Protein AF-0000000080279399 (afdb_homodimer)

Organism: Amycolatopsis orientalis (NCBI:txid31958)

Solvent-accessible surface area (backbone atoms only — not comparable to full-atom values): 14140 Å² total; per-residue (Å²): 80,77,38,52,45,67,56,12,46,54,59,38,62,71,47,74,57,32,37,38,28,31,8,29,80,83,24,49,36,44,74,47,78,39,56,58,41,71,56,92,64,25,45,30,37,68,39,65,66,67,68,82,35,70,64,60,44,47,54,53,52,11,36,73,63,27,30,43,30,23,36,34,30,72,43,86,46,94,60,58,54,62,23,33,37,16,35,39,32,28,43,44,44,76,53,81,48,67,76,71,40,47,61,58,52,52,51,38,35,72,74,36,68,73,50,69,80,45,74,79,56,68,41,37,39,41,22,50,50,79,45,49,37,26,37,34,42,108,80,78,41,50,45,69,55,13,44,53,58,38,62,69,46,73,56,32,39,38,29,32,8,30,81,84,23,49,36,46,72,46,77,38,56,60,40,72,56,90,63,26,45,29,36,66,38,65,67,66,67,83,36,70,64,61,42,46,54,54,51,13,37,74,61,27,31,43,31,23,36,36,31,71,45,87,46,95,59,58,56,63,24,34,37,18,35,41,33,27,44,43,45,75,52,83,48,65,78,69,40,47,60,58,51,50,51,38,35,71,75,34,67,74,49,68,80,45,73,81,56,69,39,36,38,42,20,49,50,79,45,49,38,26,37,33,42,107

Nearest PDB structures (foldseek):
  5jv4-assembly2_E  TM=8.665E-01  e=8.282E-14  Mycolicibacterium smegmatis
  2fg9-assembly1_A  TM=7.506E-01  e=4.010E-08  Bacteroides thetaiotaomicron VPI-5482
  3tgv-assembly2_D  TM=7.476E-01  e=4.504E-08  Vibrio cholerae O395
  3gas-assembly1_B  TM=7.430E-01  e=1.348E-05  Helicobacter pylori NCTC 11639
  3swj-assembly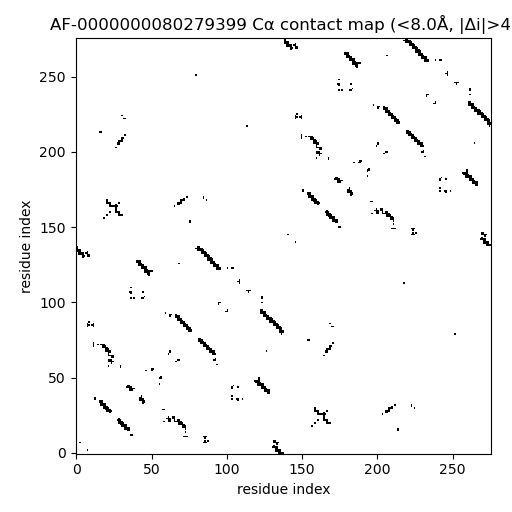1_A  TM=7.329E-01  e=1.605E-05  Campylobacter jejuni RM1221

Sequence (276 aa):
MRLSPEEARARFEGERIARLATAGADGVPHLVPVTFVVEGDSVAFAIDHKPKSTTALRRLKNIAENPVVSFLTDRYDEDWARLWWARADGVARVLTDPDEQALPVQLLREKYPQYEAQPPPHAVVSTLVHAWRGWRASMRLSPEEARARFEGERIARLATAGADGVPHLVPVTFVVEGDSVAFAIDHKPKSTTALRRLKNIAENPVVSFLTDRYDEDWARLWWARADGVARVLTDPDEQALPVQLLREKYPQYEAQPPPHAVVSTLVHAWRGWRAS

Structure (mmCIF, N/CA/C/O backbone):
data_AF-0000000080279399-model_v1
#
loop_
_entity.id
_entity.type
_entity.pdbx_description
1 polymer 'PPOX class F420-dependent oxidoreductase'
#
loop_
_atom_site.group_PDB
_atom_site.id
_atom_site.type_symbol
_atom_site.label_atom_id
_atom_site.label_alt_id
_atom_site.label_comp_id
_atom_site.label_asym_id
_atom_site.label_entity_id
_atom_site.label_seq_id
_atom_site.pdbx_PDB_ins_code
_atom_site.Cartn_x
_atom_site.Cartn_y
_atom_site.Cartn_z
_atom_site.occupancy
_atom_site.B_iso_or_equiv
_atom_site.auth_seq_id
_atom_site.auth_comp_id
_atom_site.auth_asym_id
_atom_site.auth_atom_id
_atom_site.pdbx_PDB_model_num
ATOM 1 N N . MET A 1 1 ? -17.281 9.008 1.629 1 89.56 1 MET A N 1
ATOM 2 C CA . MET A 1 1 ? -18.375 8.078 1.913 1 89.56 1 MET A CA 1
ATOM 3 C C . MET A 1 1 ? -17.875 6.641 1.926 1 89.56 1 MET A C 1
ATOM 5 O O . MET A 1 1 ? -17.094 6.242 1.062 1 89.56 1 MET A O 1
ATOM 9 N N . ARG A 1 2 ? -18.453 5.902 2.824 1 93 2 ARG A N 1
ATOM 10 C CA . ARG A 1 2 ? -18.078 4.492 2.922 1 93 2 ARG A CA 1
ATOM 11 C C . ARG A 1 2 ? -18.734 3.674 1.815 1 93 2 ARG A C 1
ATOM 13 O O . ARG A 1 2 ? -19.922 3.848 1.527 1 93 2 ARG A O 1
ATOM 20 N N . LEU A 1 3 ? -17.922 2.873 1.235 1 96.31 3 LEU A N 1
ATOM 21 C CA . LEU A 1 3 ? -18.453 1.933 0.25 1 96.31 3 LEU A CA 1
ATOM 22 C C . LEU A 1 3 ? -18.969 0.671 0.928 1 96.31 3 LEU A C 1
ATOM 24 O O . LEU A 1 3 ? -18.422 0.236 1.945 1 96.31 3 LEU A O 1
ATOM 28 N N . SER A 1 4 ? -20.047 0.132 0.32 1 97.69 4 SER A N 1
ATOM 29 C CA . SER A 1 4 ? -20.422 -1.205 0.769 1 97.69 4 SER A CA 1
ATOM 30 C C . SER A 1 4 ? -19.312 -2.217 0.462 1 97.69 4 SER A C 1
ATOM 32 O O . SER A 1 4 ? -18.484 -1.989 -0.418 1 97.69 4 SER A O 1
ATOM 34 N N . PRO A 1 5 ? -19.328 -3.342 1.2 1 97.81 5 PRO A N 1
ATOM 35 C CA . PRO A 1 5 ? -18.344 -4.383 0.891 1 97.81 5 PRO A CA 1
ATOM 36 C C . PRO A 1 5 ? -18.391 -4.836 -0.566 1 97.81 5 PRO A C 1
ATOM 38 O O . PRO A 1 5 ? -17.359 -5.078 -1.184 1 97.81 5 PRO A O 1
ATOM 41 N N . GLU A 1 6 ? -19.594 -4.883 -1.097 1 97.94 6 GLU A N 1
ATOM 42 C CA . GLU A 1 6 ? -19.766 -5.309 -2.482 1 97.94 6 GLU A CA 1
ATOM 43 C C . GLU A 1 6 ? -19.188 -4.281 -3.449 1 97.94 6 GLU A C 1
ATOM 45 O O . GLU A 1 6 ? -18.531 -4.648 -4.434 1 97.94 6 GLU A O 1
ATOM 50 N N . GLU A 1 7 ? -19.422 -3.055 -3.195 1 98.31 7 GLU A N 1
ATOM 51 C CA . GLU A 1 7 ? -18.875 -1.99 -4.035 1 98.31 7 GLU A CA 1
ATOM 52 C C . GLU A 1 7 ? -17.359 -1.935 -3.949 1 98.31 7 GLU A C 1
ATOM 54 O O . GLU A 1 7 ? -16.672 -1.752 -4.961 1 98.31 7 GLU A O 1
ATOM 59 N N . ALA A 1 8 ? -16.828 -2.072 -2.713 1 98.44 8 ALA A N 1
ATOM 60 C CA . ALA A 1 8 ? -15.375 -2.08 -2.512 1 98.44 8 ALA A CA 1
ATOM 61 C C . ALA A 1 8 ? -14.727 -3.219 -3.287 1 98.44 8 ALA A C 1
ATOM 63 O O . ALA A 1 8 ? -13.727 -3.012 -3.986 1 98.44 8 ALA A O 1
ATOM 64 N N . ARG A 1 9 ? -15.328 -4.375 -3.191 1 98.62 9 ARG A N 1
ATOM 65 C CA . ARG A 1 9 ? -14.812 -5.543 -3.898 1 98.62 9 ARG A CA 1
ATOM 66 C C . ARG A 1 9 ? -14.812 -5.316 -5.406 1 98.62 9 ARG A C 1
ATOM 68 O O . ARG A 1 9 ? -13.844 -5.648 -6.094 1 98.62 9 ARG A O 1
ATOM 75 N N . ALA A 1 10 ? -15.922 -4.77 -5.91 1 98.5 10 ALA A N 1
ATOM 76 C CA . ALA A 1 10 ? -16.047 -4.543 -7.348 1 98.5 10 ALA A CA 1
ATOM 77 C C . ALA A 1 10 ? -14.992 -3.559 -7.84 1 98.5 10 ALA A C 1
ATOM 79 O O . ALA A 1 10 ? -14.352 -3.785 -8.875 1 98.5 10 ALA A O 1
ATOM 80 N N . ARG A 1 11 ? -14.766 -2.473 -7.121 1 98.5 11 ARG A N 1
ATOM 81 C CA . ARG A 1 11 ? -13.75 -1.492 -7.488 1 98.5 11 ARG A CA 1
ATOM 82 C C . ARG A 1 11 ? -12.352 -2.096 -7.402 1 98.5 11 ARG A C 1
ATOM 84 O O . ARG A 1 11 ? -11.523 -1.884 -8.289 1 98.5 11 ARG A O 1
ATOM 91 N N . PHE A 1 12 ? -12.164 -2.855 -6.355 1 98.88 12 PHE A N 1
ATOM 92 C CA . PHE A 1 12 ? -10.891 -3.533 -6.156 1 98.88 12 PHE A CA 1
ATOM 93 C C . PHE A 1 12 ? -10.578 -4.453 -7.328 1 98.88 12 PHE A C 1
ATOM 95 O O . PHE A 1 12 ? -9.5 -4.359 -7.93 1 98.88 12 PHE A O 1
ATOM 102 N N . GLU A 1 13 ? -11.5 -5.277 -7.668 1 98.69 13 GLU A N 1
ATOM 103 C CA . GLU A 1 13 ? -11.328 -6.297 -8.695 1 98.69 13 GLU A CA 1
ATOM 104 C C . GLU A 1 13 ? -11.031 -5.672 -10.055 1 98.69 13 GLU A C 1
ATOM 106 O O . GLU A 1 13 ? -10.32 -6.254 -10.875 1 98.69 13 GLU A O 1
ATOM 111 N N . GLY A 1 14 ? -11.5 -4.5 -10.242 1 98.44 14 GLY A N 1
ATOM 112 C CA . GLY A 1 14 ? -11.359 -3.842 -11.531 1 98.44 14 GLY A CA 1
ATOM 113 C C . GLY A 1 14 ? -9.969 -3.275 -11.766 1 98.44 14 GLY A C 1
ATOM 114 O O . GLY A 1 14 ? -9.625 -2.902 -12.891 1 98.44 14 GLY A O 1
ATOM 115 N N . GLU A 1 15 ? -9.148 -3.223 -10.781 1 98.75 15 GLU A N 1
ATOM 116 C CA . GLU A 1 15 ? -7.828 -2.611 -10.883 1 98.75 15 GLU A CA 1
ATOM 117 C C . GLU A 1 15 ? -6.793 -3.619 -11.367 1 98.75 15 GLU A C 1
ATOM 119 O O . GLU A 1 15 ? -6.965 -4.828 -11.195 1 98.75 15 GLU A O 1
ATOM 124 N N . ARG A 1 16 ? -5.707 -3.111 -11.977 1 98.69 16 ARG A N 1
ATOM 125 C CA . ARG A 1 16 ? -4.648 -3.953 -12.531 1 98.69 16 ARG A CA 1
ATOM 126 C C . ARG A 1 16 ? -3.611 -4.289 -11.469 1 98.69 16 ARG A C 1
ATOM 128 O O . ARG A 1 16 ? -2.949 -5.328 -11.539 1 98.69 16 ARG A O 1
ATOM 135 N N . ILE A 1 17 ? -3.439 -3.359 -10.492 1 98.75 17 ILE A N 1
ATOM 136 C CA . ILE A 1 17 ? -2.377 -3.48 -9.5 1 98.75 17 ILE A CA 1
ATOM 137 C C . ILE A 1 17 ? -2.947 -3.236 -8.102 1 98.75 17 ILE A C 1
ATOM 139 O O . ILE A 1 17 ? -3.867 -2.434 -7.934 1 98.75 17 ILE A O 1
ATOM 143 N N . ALA A 1 18 ? -2.535 -3.963 -7.129 1 98.94 18 ALA A N 1
ATOM 144 C CA . ALA A 1 18 ? -2.805 -3.736 -5.711 1 98.94 18 ALA A CA 1
ATOM 145 C C . ALA A 1 18 ? -1.505 -3.6 -4.922 1 98.94 18 ALA A C 1
ATOM 147 O O . ALA A 1 18 ? -0.449 -4.055 -5.367 1 98.94 18 ALA A O 1
ATOM 148 N N . ARG A 1 19 ? -1.522 -2.928 -3.826 1 98.88 19 ARG A N 1
ATOM 149 C CA . ARG A 1 19 ? -0.409 -2.91 -2.883 1 98.88 19 ARG A CA 1
ATOM 150 C C . ARG A 1 19 ? -0.664 -3.863 -1.719 1 98.88 19 ARG A C 1
ATOM 152 O O . ARG A 1 19 ? -1.723 -3.812 -1.089 1 98.88 19 ARG A O 1
ATOM 159 N N . LEU A 1 20 ? 0.245 -4.73 -1.498 1 98.81 20 LEU A N 1
ATOM 160 C CA . LEU A 1 20 ? 0.177 -5.758 -0.465 1 98.81 20 LEU A CA 1
ATOM 161 C C . LEU A 1 20 ? 1.012 -5.363 0.749 1 98.81 20 LEU A C 1
ATOM 163 O O . LEU A 1 20 ? 2.193 -5.035 0.615 1 98.81 20 LEU A O 1
ATOM 167 N N . ALA A 1 21 ? 0.405 -5.359 1.855 1 98.81 21 ALA A N 1
ATOM 168 C CA . ALA A 1 21 ? 1.115 -5.215 3.123 1 98.81 21 ALA A CA 1
ATOM 169 C C . ALA A 1 21 ? 1.174 -6.539 3.877 1 98.81 21 ALA A C 1
ATOM 171 O O . ALA A 1 21 ? 0.145 -7.18 4.098 1 98.81 21 ALA A O 1
ATOM 172 N N . THR A 1 22 ? 2.322 -6.969 4.211 1 98.38 22 THR A N 1
ATOM 173 C CA .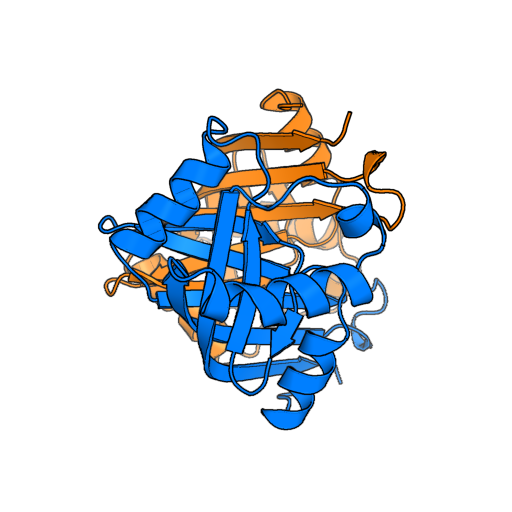 THR A 1 22 ? 2.59 -8.055 5.141 1 98.38 22 THR A CA 1
ATOM 174 C C . THR A 1 22 ? 3.365 -7.555 6.355 1 98.38 22 THR A C 1
ATOM 176 O O . THR A 1 22 ? 3.867 -6.426 6.355 1 98.38 22 THR A O 1
ATOM 179 N N . ALA A 1 23 ? 3.371 -8.281 7.41 1 97.88 23 ALA A N 1
ATOM 180 C CA . ALA A 1 23 ? 4.223 -8.016 8.57 1 97.88 23 ALA A CA 1
ATOM 181 C C . ALA A 1 23 ? 4.82 -9.305 9.117 1 97.88 23 ALA A C 1
ATOM 183 O O . ALA A 1 23 ? 4.141 -10.328 9.188 1 97.88 23 ALA A O 1
ATOM 184 N N . GLY A 1 24 ? 6.082 -9.234 9.445 1 95.12 24 GLY A N 1
ATOM 185 C CA . GLY A 1 24 ? 6.699 -10.391 10.07 1 95.12 24 GLY A CA 1
ATOM 186 C C . GLY A 1 24 ? 6.281 -10.578 11.523 1 95.12 24 GLY A C 1
ATOM 187 O O . GLY A 1 24 ? 5.41 -9.859 12.016 1 95.12 24 GLY A O 1
ATOM 188 N N . ALA A 1 25 ? 6.918 -11.547 12.125 1 94 25 ALA A N 1
ATOM 189 C CA . ALA A 1 25 ? 6.668 -11.789 13.547 1 94 25 ALA A CA 1
ATOM 190 C C . ALA A 1 25 ? 7.062 -10.586 14.391 1 94 25 ALA A C 1
ATOM 192 O O . ALA A 1 25 ? 6.523 -10.375 15.477 1 94 25 ALA A O 1
ATOM 193 N N . ASP A 1 26 ? 7.914 -9.758 13.859 1 94.44 26 ASP A N 1
ATOM 194 C CA . ASP A 1 26 ? 8.398 -8.57 14.555 1 94.44 26 ASP A CA 1
ATOM 195 C C . ASP A 1 26 ? 7.441 -7.395 14.375 1 94.44 26 ASP A C 1
ATOM 197 O O . ASP A 1 26 ? 7.656 -6.316 14.93 1 94.44 26 ASP A O 1
ATOM 201 N N . GLY A 1 27 ? 6.402 -7.594 13.594 1 96 27 GLY A N 1
ATOM 202 C CA . GLY A 1 27 ? 5.402 -6.559 13.375 1 96 27 GLY A CA 1
ATOM 203 C C . GLY A 1 27 ? 5.84 -5.504 12.375 1 96 27 GLY A C 1
ATOM 204 O O . GLY A 1 27 ? 5.176 -4.477 12.219 1 96 27 GLY A O 1
ATOM 205 N N . VAL A 1 28 ? 6.984 -5.699 11.703 1 97 28 VAL A N 1
ATOM 206 C CA . VAL A 1 28 ? 7.504 -4.715 10.758 1 97 28 VAL A CA 1
ATOM 207 C C . VAL A 1 28 ? 6.754 -4.828 9.438 1 97 28 VAL A C 1
ATOM 209 O O . VAL A 1 28 ? 6.824 -5.859 8.758 1 97 28 VAL A O 1
ATOM 212 N N . PRO A 1 29 ? 6.059 -3.787 9.039 1 98.06 29 PRO A N 1
ATOM 213 C CA . PRO A 1 29 ? 5.316 -3.83 7.777 1 98.06 29 PRO A CA 1
ATOM 214 C C . PRO A 1 29 ? 6.23 -3.852 6.555 1 98.06 29 PRO A C 1
ATOM 216 O O . PRO A 1 29 ? 7.316 -3.27 6.582 1 98.06 29 PRO A O 1
ATOM 219 N N . HIS A 1 30 ? 5.832 -4.527 5.57 1 97.81 30 HIS A N 1
ATOM 220 C CA . HIS A 1 30 ? 6.488 -4.598 4.273 1 97.81 30 HIS A CA 1
ATOM 221 C C . HIS A 1 30 ? 5.488 -4.414 3.137 1 97.81 30 HIS A C 1
ATOM 223 O O . HIS A 1 30 ? 4.449 -5.074 3.105 1 97.81 30 HIS A O 1
ATOM 229 N N . LEU A 1 31 ? 5.793 -3.504 2.184 1 98.38 31 LEU A N 1
ATOM 230 C CA . LEU A 1 31 ? 4.879 -3.168 1.099 1 98.38 31 LEU A CA 1
ATOM 231 C C . LEU A 1 31 ? 5.48 -3.541 -0.253 1 98.38 31 LEU A C 1
ATOM 233 O O . LEU A 1 31 ? 6.664 -3.305 -0.497 1 98.38 31 LEU A O 1
ATOM 237 N N . VAL A 1 32 ? 4.66 -4.098 -1.066 1 97.5 32 VAL A N 1
ATOM 238 C CA . VAL A 1 32 ? 5.031 -4.348 -2.455 1 97.5 32 VAL A CA 1
ATOM 239 C C . VAL A 1 32 ? 3.801 -4.223 -3.35 1 97.5 32 VAL A C 1
ATOM 241 O O . VAL A 1 32 ? 2.693 -4.582 -2.943 1 97.5 32 VAL A O 1
ATOM 244 N N . PRO A 1 33 ? 3.938 -3.686 -4.508 1 98.19 33 PRO A N 1
ATOM 245 C CA . PRO A 1 33 ? 2.84 -3.818 -5.469 1 98.19 33 PRO A CA 1
ATOM 246 C C . PRO A 1 33 ? 2.771 -5.207 -6.098 1 98.19 33 PRO A C 1
ATOM 248 O O . PRO A 1 33 ? 3.807 -5.84 -6.324 1 98.19 33 PRO A O 1
ATOM 251 N N . VAL A 1 34 ? 1.54 -5.672 -6.395 1 97.75 34 VAL A N 1
ATOM 252 C CA . VAL A 1 34 ? 1.381 -6.98 -7.02 1 97.75 34 VAL A CA 1
ATOM 253 C C . VAL A 1 34 ? 0.283 -6.918 -8.078 1 97.75 34 VAL A C 1
ATOM 255 O O . VAL A 1 34 ? -0.723 -6.227 -7.898 1 97.75 34 VAL A O 1
ATOM 258 N N . THR A 1 35 ? 0.518 -7.609 -9.195 1 98 35 THR A N 1
ATOM 259 C CA . THR A 1 35 ? -0.627 -8.023 -10 1 98 35 THR A CA 1
ATOM 260 C C . THR A 1 35 ? -1.437 -9.094 -9.273 1 98 35 THR A C 1
ATOM 262 O O . THR A 1 35 ? -0.91 -9.805 -8.414 1 98 35 THR A O 1
ATOM 265 N N . PHE A 1 36 ? -2.729 -9.172 -9.594 1 98.75 36 PHE A N 1
ATOM 266 C CA . PHE A 1 36 ? -3.58 -10.039 -8.797 1 98.75 36 PHE A CA 1
ATOM 267 C C . PHE A 1 36 ? -4.82 -10.453 -9.578 1 98.75 36 PHE A C 1
ATOM 269 O O . PHE A 1 36 ? -5.121 -9.875 -10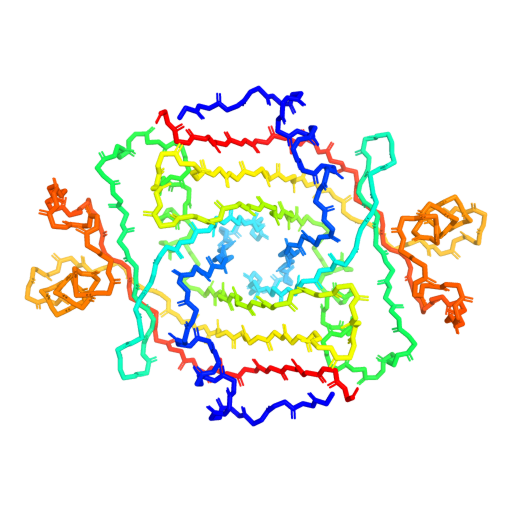.633 1 98.75 36 PHE A O 1
ATOM 276 N N . VAL A 1 37 ? -5.477 -11.43 -9.055 1 98.81 37 VAL A N 1
ATOM 277 C CA . VAL A 1 37 ? -6.82 -11.789 -9.5 1 98.81 37 VAL A CA 1
ATOM 278 C C . VAL A 1 37 ? -7.711 -12.055 -8.289 1 98.81 37 VAL A C 1
ATOM 280 O O . VAL A 1 37 ? -7.219 -12.445 -7.223 1 98.81 37 VAL A O 1
ATOM 283 N N . VAL A 1 38 ? -8.969 -11.742 -8.422 1 98.69 38 VAL A N 1
ATOM 284 C CA . VAL A 1 38 ? -9.969 -12.133 -7.434 1 98.69 38 VAL A CA 1
ATOM 285 C C . VAL A 1 38 ? -10.656 -13.422 -7.875 1 98.69 38 VAL A C 1
ATOM 287 O O . VAL A 1 38 ? -11.148 -13.516 -9 1 98.69 38 VAL A O 1
ATOM 290 N N . GLU A 1 39 ? -10.57 -14.406 -7.035 1 96.19 39 GLU A N 1
ATOM 291 C CA . GLU A 1 39 ? -11.18 -15.711 -7.242 1 96.19 39 GLU A CA 1
ATOM 292 C C . GLU A 1 39 ? -12.141 -16.047 -6.109 1 96.19 39 GLU A C 1
ATOM 294 O O . GLU A 1 39 ? -11.727 -16.531 -5.051 1 96.19 39 GLU A O 1
ATOM 299 N N . GLY A 1 40 ? -13.516 -15.883 -6.379 1 94.38 40 GLY A N 1
ATOM 300 C CA . GLY A 1 40 ? -14.438 -16.047 -5.27 1 94.38 40 GLY A CA 1
ATOM 301 C C . GLY A 1 40 ? -14.172 -15.102 -4.117 1 94.38 40 GLY A C 1
ATOM 302 O O . GLY A 1 40 ? -14.172 -13.883 -4.301 1 94.38 40 GLY A O 1
ATOM 303 N N . ASP A 1 41 ? -13.828 -15.641 -2.979 1 95.94 41 ASP A N 1
ATOM 304 C CA . ASP A 1 41 ? -13.578 -14.82 -1.795 1 95.94 41 ASP A CA 1
ATOM 305 C C . ASP A 1 41 ? -12.086 -14.641 -1.554 1 95.94 41 ASP A C 1
ATOM 307 O O . ASP A 1 41 ? -11.672 -14.266 -0.455 1 95.94 41 ASP A O 1
ATOM 311 N N . SER A 1 42 ? -11.32 -14.914 -2.607 1 98.62 42 SER A N 1
ATOM 312 C CA . SER A 1 42 ? -9.875 -14.867 -2.422 1 98.62 42 SER A CA 1
ATOM 313 C C . SER A 1 42 ? -9.219 -13.883 -3.389 1 98.62 42 SER A C 1
ATOM 315 O O . SER A 1 42 ? -9.773 -13.594 -4.449 1 98.62 42 SER A O 1
ATOM 317 N N . VAL A 1 43 ? -8.156 -13.367 -2.99 1 98.94 43 VAL A N 1
ATOM 318 C CA . VAL A 1 43 ? -7.238 -12.617 -3.844 1 98.94 43 VAL A CA 1
ATOM 319 C C . VAL A 1 43 ? -5.949 -13.406 -4.039 1 98.94 43 VAL A C 1
ATOM 321 O O . VAL A 1 43 ? -5.324 -13.844 -3.064 1 98.94 43 VAL A O 1
ATOM 324 N N . ALA A 1 44 ? -5.527 -13.641 -5.281 1 98.75 44 ALA A N 1
ATOM 325 C CA . ALA A 1 44 ? -4.32 -14.422 -5.555 1 98.75 44 ALA A CA 1
ATOM 326 C C . ALA A 1 44 ? -3.318 -13.609 -6.367 1 98.75 44 ALA A C 1
ATOM 328 O O . ALA A 1 44 ? -3.707 -12.758 -7.176 1 98.75 44 ALA A O 1
ATOM 329 N N . PHE A 1 45 ? -2.104 -13.836 -6.141 1 97.94 45 PHE A N 1
ATOM 330 C CA . PHE A 1 45 ? -1.016 -13.273 -6.934 1 97.94 45 PHE A CA 1
ATOM 331 C C . PHE A 1 45 ? 0.112 -14.281 -7.098 1 97.94 45 PHE A C 1
ATOM 333 O O . PHE A 1 45 ? 0.172 -15.281 -6.371 1 97.94 45 PHE A O 1
ATOM 340 N N . ALA A 1 46 ? 0.967 -14.039 -8.07 1 95.12 46 ALA A N 1
ATOM 341 C CA . ALA A 1 46 ? 2.119 -14.898 -8.344 1 95.12 46 ALA A CA 1
ATOM 342 C C . ALA A 1 46 ? 3.426 -14.164 -8.047 1 95.12 46 ALA A C 1
ATOM 344 O O . ALA A 1 46 ? 3.486 -12.938 -8.109 1 95.12 46 ALA A O 1
ATOM 345 N N . ILE A 1 47 ? 4.348 -14.914 -7.598 1 91.12 47 ILE A N 1
ATOM 346 C CA . ILE A 1 47 ? 5.703 -14.406 -7.406 1 91.12 47 ILE A CA 1
ATOM 347 C C . ILE A 1 47 ? 6.621 -14.969 -8.484 1 91.12 47 ILE A C 1
ATOM 349 O O . ILE A 1 47 ? 6.738 -16.188 -8.641 1 91.12 47 ILE A O 1
ATOM 353 N N . ASP A 1 48 ? 6.945 -14.086 -9.305 1 79.12 48 ASP A N 1
ATOM 354 C CA . ASP A 1 48 ? 7.754 -14.492 -10.445 1 79.12 48 ASP A CA 1
ATOM 355 C C . ASP A 1 48 ? 9.172 -14.875 -10.016 1 79.12 48 ASP A C 1
ATOM 357 O O . ASP A 1 48 ? 9.547 -14.664 -8.859 1 79.12 48 ASP A O 1
ATOM 361 N N . HIS A 1 49 ? 9.992 -15.586 -10.938 1 61.78 49 HIS A N 1
ATOM 362 C CA . HIS A 1 49 ? 11.117 -16.5 -10.961 1 61.78 49 HIS A CA 1
ATOM 363 C C . HIS A 1 49 ? 12.328 -15.922 -10.242 1 61.78 49 HIS A C 1
ATOM 365 O O . HIS A 1 49 ? 13.32 -16.609 -10.016 1 61.78 49 HIS A O 1
ATO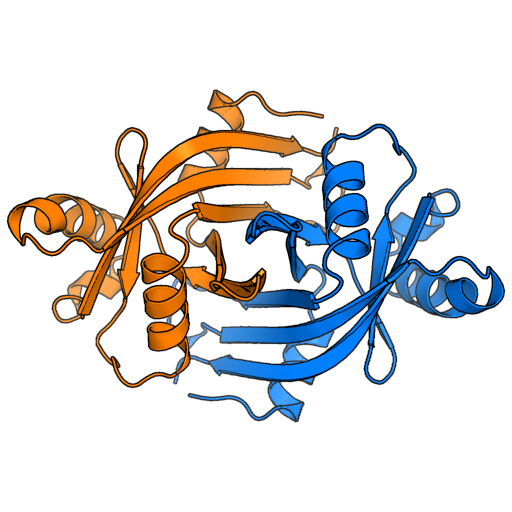M 371 N N . LYS A 1 50 ? 12.578 -14.492 -10.164 1 55.59 50 LYS A N 1
ATOM 372 C CA . LYS A 1 50 ? 13.93 -14.422 -9.609 1 55.59 50 LYS A CA 1
ATOM 373 C C . LYS A 1 50 ? 13.906 -14.516 -8.086 1 55.59 50 LYS A C 1
ATOM 375 O O . LYS A 1 50 ? 13.742 -13.5 -7.398 1 55.59 50 LYS A O 1
ATOM 380 N N . PRO A 1 51 ? 13.695 -15.898 -7.566 1 53.47 51 PRO A N 1
ATOM 381 C CA . PRO A 1 51 ? 13.547 -16.25 -6.152 1 53.47 51 PRO A CA 1
ATOM 382 C C . PRO A 1 51 ? 14.5 -15.461 -5.25 1 53.47 51 PRO A C 1
ATOM 384 O O . PRO A 1 51 ? 14.289 -15.391 -4.039 1 53.47 51 PRO A O 1
ATOM 387 N N . LYS A 1 52 ? 15.602 -15.094 -5.891 1 56.66 52 LYS A N 1
ATOM 388 C CA . LYS A 1 52 ? 16.672 -14.633 -5.023 1 56.66 52 LYS A CA 1
ATOM 389 C C . LYS A 1 52 ? 16.562 -13.133 -4.746 1 56.66 52 LYS A C 1
ATOM 391 O O . LYS A 1 52 ? 17.422 -12.547 -4.098 1 56.66 52 LYS A O 1
ATOM 396 N N . SER A 1 53 ? 15.219 -12.672 -5.289 1 63.94 53 SER A N 1
ATOM 397 C CA . SER A 1 53 ? 15.203 -11.258 -4.934 1 63.94 53 SER A CA 1
ATOM 398 C C . SER A 1 53 ? 14.789 -11.062 -3.479 1 63.94 53 SER A C 1
ATOM 400 O O . SER A 1 53 ? 13.898 -11.758 -2.98 1 63.94 53 SER A O 1
ATOM 402 N N . THR A 1 54 ? 15.5 -10.273 -2.727 1 68.12 54 THR A N 1
ATOM 403 C CA . THR A 1 54 ? 15.297 -9.969 -1.315 1 68.12 54 THR A CA 1
ATOM 404 C C . THR A 1 54 ? 13.844 -9.586 -1.052 1 68.12 54 THR A C 1
ATOM 406 O O . THR A 1 54 ? 13.266 -9.984 -0.039 1 68.12 54 THR A O 1
ATOM 409 N N . THR A 1 55 ? 13.211 -9.031 -2.039 1 68.62 55 THR A N 1
ATOM 410 C CA . THR A 1 55 ? 11.828 -8.609 -1.843 1 68.62 55 THR A CA 1
ATOM 411 C C . THR A 1 55 ? 10.883 -9.812 -1.851 1 68.62 55 THR A C 1
ATOM 413 O O . THR A 1 55 ? 9.992 -9.906 -1.005 1 68.62 55 THR A O 1
ATOM 416 N N . ALA A 1 56 ? 11.031 -10.68 -2.844 1 68.5 56 ALA A N 1
ATOM 417 C CA . ALA A 1 56 ? 10.211 -11.883 -2.916 1 68.5 56 ALA A CA 1
ATOM 418 C C . ALA A 1 56 ? 10.383 -12.734 -1.662 1 68.5 56 ALA A C 1
ATOM 420 O O . ALA A 1 56 ? 9.398 -13.242 -1.111 1 68.5 56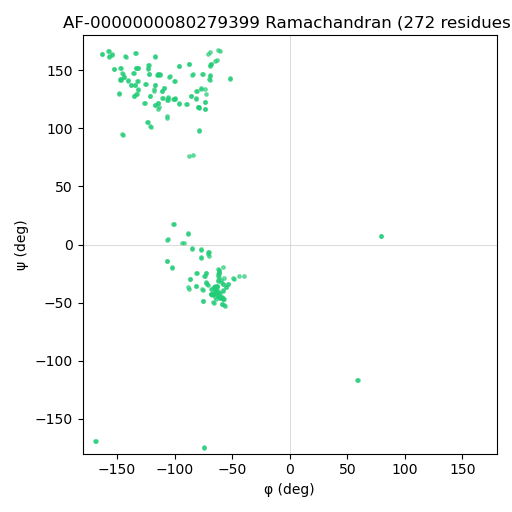 ALA A O 1
ATOM 421 N N . LEU A 1 57 ? 11.477 -12.68 -1.221 1 74.81 57 LEU A N 1
ATOM 422 C CA . LEU A 1 57 ? 11.773 -13.477 -0.04 1 74.81 57 LEU A CA 1
ATOM 423 C C . LEU A 1 57 ? 11.125 -12.883 1.204 1 74.81 57 LEU A C 1
ATOM 425 O O . LEU A 1 57 ? 10.609 -13.609 2.053 1 74.81 57 LEU A O 1
ATOM 429 N N . ARG A 1 58 ? 11.039 -11.617 1.224 1 89.12 58 ARG A N 1
ATOM 430 C CA . ARG A 1 58 ? 10.555 -11 2.453 1 89.12 58 ARG A CA 1
ATOM 431 C C . ARG A 1 58 ? 9.047 -11.18 2.598 1 89.12 58 ARG A C 1
ATOM 433 O O . ARG A 1 58 ? 8.555 -11.484 3.688 1 89.12 58 ARG A O 1
ATOM 440 N N . ARG A 1 59 ? 8.312 -11.07 1.507 1 91 59 ARG A N 1
ATOM 441 C CA . ARG A 1 59 ? 6.871 -11.211 1.659 1 91 59 ARG A CA 1
ATOM 442 C C . ARG A 1 59 ? 6.492 -12.656 1.959 1 91 59 ARG A C 1
ATOM 444 O O . ARG A 1 59 ? 5.547 -12.914 2.711 1 91 59 ARG A O 1
ATOM 451 N N . LEU A 1 60 ? 7.23 -13.586 1.38 1 93.19 60 LEU A N 1
ATOM 452 C CA . LEU A 1 60 ? 6.953 -14.992 1.658 1 93.19 60 LEU A CA 1
ATOM 453 C C . LEU A 1 60 ? 7.309 -15.344 3.1 1 93.19 60 LEU A C 1
ATOM 455 O O . LEU A 1 60 ? 6.562 -16.062 3.771 1 93.19 60 LEU A O 1
ATOM 459 N N . LYS A 1 61 ? 8.43 -14.852 3.539 1 94.31 61 LYS A N 1
ATOM 460 C CA . LYS A 1 61 ? 8.836 -15.078 4.926 1 94.31 61 LYS A CA 1
ATOM 461 C C . LYS A 1 61 ? 7.812 -14.492 5.895 1 94.31 61 LYS A C 1
ATOM 463 O O . LYS A 1 61 ? 7.43 -15.148 6.867 1 94.31 61 LYS A O 1
ATOM 468 N N . ASN A 1 62 ? 7.387 -13.258 5.621 1 97 62 ASN A N 1
ATOM 469 C CA . ASN A 1 62 ? 6.371 -12.633 6.461 1 97 62 ASN A CA 1
ATOM 470 C C . ASN A 1 62 ? 5.094 -13.461 6.52 1 97 62 ASN A C 1
ATOM 472 O O . ASN A 1 62 ? 4.562 -13.719 7.602 1 97 62 ASN A O 1
ATOM 476 N N . ILE A 1 63 ? 4.645 -13.914 5.371 1 96.88 63 ILE A N 1
ATOM 477 C CA . ILE A 1 63 ? 3.387 -14.648 5.293 1 96.88 63 ILE A CA 1
ATOM 478 C C . ILE A 1 63 ? 3.508 -15.961 6.066 1 96.88 63 ILE A C 1
ATOM 480 O O . ILE A 1 63 ? 2.553 -16.391 6.711 1 96.88 63 ILE A O 1
ATOM 484 N N . ALA A 1 64 ? 4.688 -16.594 6 1 95.81 64 ALA A N 1
ATOM 485 C CA . ALA A 1 64 ? 4.926 -17.812 6.758 1 95.81 64 ALA A CA 1
ATOM 486 C C . ALA A 1 64 ? 4.84 -17.562 8.258 1 95.81 64 ALA A C 1
ATOM 488 O O . ALA A 1 64 ? 4.324 -18.406 9.008 1 95.81 64 ALA A O 1
ATOM 489 N N . GLU A 1 65 ? 5.273 -16.406 8.727 1 96.94 65 GLU A N 1
ATOM 490 C CA . GLU A 1 65 ? 5.328 -16.062 10.141 1 96.94 65 GLU A CA 1
ATOM 491 C C . GLU A 1 65 ? 4.008 -15.453 10.609 1 96.94 65 GLU A C 1
ATOM 493 O O . GLU A 1 65 ? 3.619 -15.625 11.773 1 96.94 65 GLU A O 1
ATOM 498 N N . ASN A 1 66 ? 3.395 -14.672 9.805 1 97.94 66 ASN A N 1
ATOM 499 C CA . ASN A 1 66 ? 2.172 -13.914 10.039 1 97.94 66 ASN A CA 1
ATOM 500 C C . ASN A 1 66 ? 1.315 -13.82 8.781 1 97.94 66 ASN A C 1
ATOM 502 O O . ASN A 1 66 ? 1.504 -12.922 7.957 1 97.94 66 ASN A O 1
ATOM 506 N N . PRO A 1 67 ? 0.362 -14.758 8.672 1 98.38 67 PRO A N 1
ATOM 507 C CA . PRO A 1 67 ? -0.36 -14.883 7.402 1 98.38 67 PRO A CA 1
ATOM 508 C C . PRO A 1 67 ? -1.419 -13.805 7.211 1 98.38 67 PRO A C 1
ATOM 510 O O . PRO A 1 67 ? -2.084 -13.758 6.176 1 98.38 67 PRO A O 1
ATOM 513 N N . VAL A 1 68 ? -1.647 -12.914 8.219 1 98.56 68 VAL A N 1
ATOM 514 C CA . VAL A 1 68 ? -2.607 -11.82 8.07 1 98.56 68 VAL A CA 1
ATOM 515 C C . VAL A 1 68 ? -2.033 -10.75 7.156 1 98.56 68 VAL A C 1
ATOM 517 O O . VAL A 1 68 ? -0.934 -10.242 7.395 1 98.56 68 VAL A O 1
ATOM 520 N N . VAL A 1 69 ? -2.756 -10.438 6.066 1 98.75 69 VAL A N 1
ATOM 521 C CA . VAL A 1 69 ? -2.256 -9.477 5.086 1 98.75 69 VAL A CA 1
ATOM 522 C C . VAL A 1 69 ? -3.363 -8.492 4.715 1 98.75 69 VAL A C 1
ATOM 524 O O . VAL A 1 69 ? -4.531 -8.703 5.059 1 98.75 69 VAL A O 1
ATOM 527 N N . SER A 1 70 ? -3.039 -7.41 4.102 1 98.81 70 SER A N 1
ATOM 528 C CA . SER A 1 70 ? -3.953 -6.395 3.592 1 98.81 70 SER A CA 1
ATOM 529 C C . SER A 1 70 ? -3.572 -5.969 2.178 1 98.81 70 SER A C 1
ATOM 531 O O . SER A 1 70 ? -2.389 -5.828 1.864 1 98.81 70 SER A O 1
ATOM 533 N N . PHE A 1 71 ? -4.543 -5.82 1.32 1 98.94 71 PHE A N 1
ATOM 534 C CA . PHE A 1 71 ? -4.387 -5.297 -0.031 1 98.94 71 PHE A CA 1
ATOM 535 C C . PHE A 1 71 ? -5.121 -3.967 -0.182 1 98.94 71 PHE A C 1
ATOM 537 O O . PHE A 1 71 ? -6.18 -3.766 0.413 1 98.94 71 PHE A O 1
ATOM 544 N N . LEU A 1 72 ? -4.555 -3.092 -0.984 1 98.94 72 LEU A N 1
ATOM 545 C CA . LEU A 1 72 ? -5.184 -1.802 -1.249 1 98.94 72 LEU A CA 1
ATOM 546 C C . LEU A 1 72 ? -5.133 -1.468 -2.736 1 98.94 72 LEU A C 1
ATOM 548 O O . LEU A 1 72 ? -4.102 -1.655 -3.385 1 98.94 72 LEU A O 1
ATOM 552 N N . THR A 1 73 ? -6.223 -1.144 -3.305 1 98.94 73 THR A N 1
ATOM 553 C CA . THR A 1 73 ? -6.309 -0.424 -4.57 1 98.94 73 THR A CA 1
ATOM 554 C C . THR A 1 73 ? -6.93 0.955 -4.367 1 98.94 73 THR A C 1
ATOM 556 O O . THR A 1 73 ? -7.715 1.157 -3.436 1 98.94 73 THR A O 1
ATOM 559 N N . ASP A 1 74 ? -6.461 1.877 -5.16 1 98.62 74 ASP A N 1
ATOM 560 C CA . ASP A 1 74 ? -6.977 3.23 -4.984 1 98.62 74 ASP A CA 1
ATOM 561 C C . ASP A 1 74 ? -6.871 4.031 -6.281 1 98.62 74 ASP A C 1
ATOM 563 O O . ASP A 1 74 ? -6.234 3.592 -7.238 1 98.62 74 ASP A O 1
ATOM 567 N N . ARG A 1 75 ? -7.566 5.082 -6.316 1 98.19 75 ARG A N 1
ATOM 568 C CA . ARG A 1 75 ? -7.492 6.062 -7.395 1 98.19 75 ARG A CA 1
ATOM 569 C C . ARG A 1 75 ? -7.238 7.461 -6.84 1 98.19 75 ARG A C 1
ATOM 571 O O . ARG A 1 75 ? -7.988 7.945 -5.988 1 98.19 75 ARG A O 1
ATOM 578 N N . TYR A 1 76 ? -6.164 8.07 -7.281 1 98.06 76 TYR A N 1
ATOM 579 C CA . TYR A 1 76 ? -5.891 9.484 -7.012 1 98.06 76 TYR A CA 1
ATOM 580 C C . TYR A 1 76 ? -6.254 10.344 -8.219 1 98.06 76 TYR A C 1
ATOM 582 O O . TYR A 1 76 ? -6.059 9.93 -9.359 1 98.06 76 TYR A O 1
ATOM 590 N N . ASP A 1 77 ? -6.793 11.438 -7.949 1 97.75 77 ASP A N 1
ATOM 591 C CA . ASP A 1 77 ? -7.102 12.461 -8.945 1 97.75 77 ASP A CA 1
ATOM 592 C C . ASP A 1 77 ? -6.895 13.867 -8.367 1 97.75 77 ASP A C 1
ATOM 594 O O . ASP A 1 77 ? -7.16 14.102 -7.188 1 97.75 77 ASP A O 1
ATOM 598 N N . GLU A 1 78 ? -6.402 14.805 -9.219 1 97.12 78 GLU A N 1
ATOM 599 C CA . GLU A 1 78 ? -6.262 16.172 -8.727 1 97.12 78 GLU A CA 1
ATOM 600 C C . GLU A 1 78 ? -7.617 16.766 -8.352 1 97.12 78 GLU A C 1
ATOM 602 O O . GLU A 1 78 ? -7.699 17.688 -7.531 1 97.12 78 GLU A O 1
ATOM 607 N N . ASP A 1 79 ? -8.633 16.312 -9.062 1 96.75 79 ASP A N 1
ATOM 608 C CA . ASP A 1 79 ? -9.984 16.547 -8.562 1 96.75 79 ASP A CA 1
ATOM 609 C C . ASP A 1 79 ? -10.328 15.562 -7.449 1 96.75 79 ASP A C 1
ATOM 611 O O . ASP A 1 79 ? -10.828 14.461 -7.715 1 96.75 79 ASP A O 1
ATOM 615 N N . TRP A 1 80 ? -10.211 15.953 -6.219 1 95.19 80 TRP A N 1
ATOM 616 C CA . TRP A 1 80 ? -10.266 15.07 -5.062 1 95.19 80 TRP A CA 1
ATOM 617 C C . TRP A 1 80 ? -11.688 14.555 -4.84 1 95.19 80 TRP A C 1
ATOM 619 O O . TRP A 1 80 ? -11.914 13.688 -3.994 1 95.19 80 TRP A O 1
ATOM 629 N N . ALA A 1 81 ? -12.664 15.008 -5.547 1 95.44 81 ALA A N 1
ATOM 630 C CA . ALA A 1 81 ? -14 14.422 -5.512 1 95.44 81 ALA A CA 1
ATOM 631 C C . ALA A 1 81 ? -14.016 13.055 -6.184 1 95.44 81 ALA A C 1
ATOM 633 O O . ALA A 1 81 ? -14.992 12.312 -6.059 1 95.44 81 ALA A O 1
ATOM 634 N N . ARG A 1 82 ? -12.898 12.688 -6.836 1 97.25 82 ARG A N 1
ATOM 635 C CA . ARG A 1 82 ? -12.844 11.445 -7.586 1 97.25 82 ARG A CA 1
ATOM 636 C C . ARG A 1 82 ? -12 10.398 -6.855 1 97.25 82 ARG A C 1
ATOM 638 O O . ARG A 1 82 ? -11.828 9.281 -7.344 1 97.25 82 ARG A O 1
ATOM 645 N N . LEU A 1 83 ? -11.555 10.766 -5.668 1 97.5 83 LEU A N 1
ATOM 646 C CA . LEU A 1 83 ? -10.727 9.844 -4.902 1 97.5 83 LEU A CA 1
ATOM 647 C C . LEU A 1 83 ? -11.539 8.641 -4.422 1 97.5 83 LEU A C 1
ATOM 649 O O . LEU A 1 83 ? -12.703 8.789 -4.035 1 97.5 83 LEU A O 1
ATOM 653 N N . TRP A 1 84 ? -10.938 7.516 -4.441 1 97.88 84 TRP A N 1
ATOM 654 C CA . TRP A 1 84 ? -11.508 6.375 -3.734 1 97.88 84 TRP A CA 1
ATOM 655 C C . TRP A 1 84 ? -10.43 5.348 -3.402 1 97.88 84 TRP A C 1
ATOM 657 O O . TRP A 1 84 ? -9.312 5.414 -3.924 1 97.88 84 TRP A O 1
ATOM 667 N N . TRP A 1 85 ? -10.695 4.496 -2.521 1 98.12 85 TRP A N 1
ATOM 668 C CA . TRP A 1 85 ? -9.859 3.334 -2.246 1 98.12 85 TRP A CA 1
ATOM 669 C C . TRP A 1 85 ? -10.703 2.146 -1.8 1 98.12 85 TRP A C 1
ATOM 671 O O . TRP A 1 85 ? -11.805 2.324 -1.276 1 98.12 85 TRP A O 1
ATOM 681 N N . ALA A 1 86 ? -10.25 0.976 -2.047 1 98.69 86 ALA A N 1
ATOM 682 C CA . ALA A 1 86 ? -10.805 -0.307 -1.622 1 98.69 86 ALA A CA 1
ATOM 683 C C . ALA A 1 86 ? -9.719 -1.2 -1.021 1 98.69 86 ALA A C 1
ATOM 685 O O . ALA A 1 86 ? -8.633 -1.332 -1.586 1 98.69 86 ALA A O 1
ATOM 686 N N . ARG A 1 87 ? -10.039 -1.788 0.109 1 98.56 87 ARG A N 1
ATOM 687 C CA . ARG A 1 87 ? -9.078 -2.598 0.852 1 98.56 87 ARG A CA 1
ATOM 688 C C . ARG A 1 87 ? -9.633 -3.992 1.126 1 98.56 87 ARG A C 1
ATOM 690 O O . ARG A 1 87 ? -10.812 -4.145 1.435 1 98.56 87 ARG A O 1
ATOM 697 N N . ALA A 1 88 ? -8.82 -4.938 0.972 1 98.88 88 ALA A N 1
ATOM 698 C CA . ALA A 1 88 ? -9.117 -6.332 1.295 1 98.88 88 ALA A CA 1
ATOM 699 C C . ALA A 1 88 ? -8.203 -6.848 2.398 1 98.88 88 ALA A C 1
ATOM 701 O O . ALA A 1 88 ? -6.977 -6.836 2.25 1 98.88 88 ALA A O 1
ATOM 702 N N . ASP A 1 89 ? -8.766 -7.258 3.467 1 98.75 89 ASP A N 1
ATOM 703 C CA . ASP A 1 89 ? -8.031 -7.855 4.574 1 98.75 89 ASP A CA 1
ATOM 704 C C . ASP A 1 89 ? -8.312 -9.352 4.684 1 98.75 89 ASP A C 1
ATOM 706 O O . ASP A 1 89 ? -9.461 -9.781 4.516 1 98.75 89 ASP A O 1
ATOM 710 N N . GLY A 1 90 ? -7.238 -10.102 4.859 1 98.81 90 GLY A N 1
ATOM 711 C CA . GLY A 1 90 ? -7.48 -11.539 4.902 1 98.81 90 GLY A CA 1
ATOM 712 C C . GLY A 1 90 ? -6.281 -12.336 5.379 1 98.81 90 GLY A C 1
ATOM 713 O O . GLY A 1 90 ? -5.348 -11.773 5.961 1 98.81 90 GLY A O 1
ATOM 714 N N . VAL A 1 91 ? -6.367 -13.664 5.223 1 98.88 91 VAL A N 1
ATOM 715 C CA . VAL A 1 91 ? -5.336 -14.617 5.633 1 98.88 91 VAL A CA 1
ATOM 716 C C . VAL A 1 91 ? -4.754 -15.305 4.402 1 98.88 91 VAL A C 1
ATOM 718 O O . VAL A 1 91 ? -5.48 -15.945 3.635 1 98.88 91 VAL A O 1
ATOM 721 N N . ALA A 1 92 ? -3.465 -15.156 4.258 1 98.69 92 ALA A N 1
ATOM 722 C CA . ALA A 1 92 ? -2.77 -15.641 3.068 1 98.69 92 ALA A CA 1
ATOM 723 C C . ALA A 1 92 ? -2.154 -17.016 3.312 1 98.69 92 ALA A C 1
ATOM 725 O O . ALA A 1 92 ? -1.798 -17.344 4.445 1 98.69 92 ALA A O 1
ATOM 726 N N . ARG A 1 93 ? -2 -17.75 2.277 1 97.62 93 ARG A N 1
ATOM 727 C CA . ARG A 1 93 ? -1.231 -18.984 2.258 1 97.62 93 ARG A CA 1
ATOM 728 C C . ARG A 1 93 ? -0.525 -19.172 0.92 1 97.62 93 ARG A C 1
ATOM 730 O O . ARG A 1 93 ? -1.044 -18.781 -0.123 1 97.62 93 ARG A O 1
ATOM 737 N N . VAL A 1 94 ? 0.621 -19.781 0.99 1 96.31 94 VAL A N 1
ATOM 738 C CA . VAL A 1 94 ? 1.326 -20.156 -0.227 1 96.31 94 VAL A CA 1
ATOM 739 C C . VAL A 1 94 ? 0.75 -21.469 -0.766 1 96.31 94 VAL A C 1
ATOM 741 O O . VAL A 1 94 ? 0.642 -22.453 -0.034 1 96.31 94 VAL A O 1
ATOM 744 N N . LEU A 1 95 ? 0.343 -21.406 -2.047 1 95.81 95 LEU A N 1
ATOM 745 C CA . LEU A 1 95 ? -0.208 -22.609 -2.654 1 95.81 95 LEU A CA 1
ATOM 746 C C . LEU A 1 95 ? 0.906 -23.562 -3.084 1 95.81 95 LEU A C 1
ATOM 748 O O . LEU A 1 95 ? 1.749 -23.203 -3.91 1 95.81 95 LEU A O 1
ATOM 752 N N . THR A 1 96 ? 0.951 -24.734 -2.541 1 88.06 96 THR A N 1
ATOM 753 C CA . THR A 1 96 ? 2.018 -25.688 -2.824 1 88.06 96 THR A CA 1
ATOM 754 C C . THR A 1 96 ? 1.543 -26.766 -3.803 1 88.06 96 THR A C 1
ATOM 756 O O . THR A 1 96 ? 2.354 -27.375 -4.5 1 88.06 96 THR A O 1
ATOM 759 N N . ASP A 1 97 ? 0.238 -26.969 -3.975 1 92.06 97 ASP A N 1
ATOM 760 C CA . ASP A 1 97 ? -0.362 -27.969 -4.859 1 92.06 97 ASP A CA 1
ATOM 761 C C . ASP A 1 97 ? -0.595 -27.391 -6.254 1 92.06 97 ASP A C 1
ATOM 763 O O . ASP A 1 97 ? -1.338 -26.422 -6.414 1 92.06 97 ASP A O 1
ATOM 767 N N . PRO A 1 98 ? 0.008 -28 -7.254 1 92.12 98 PRO A N 1
ATOM 768 C CA . PRO A 1 98 ? -0.189 -27.516 -8.625 1 92.12 98 PRO A CA 1
ATOM 769 C C . PRO A 1 98 ? -1.663 -27.422 -9.008 1 92.12 98 PRO A C 1
ATOM 771 O O . PRO A 1 98 ? -2.045 -26.531 -9.773 1 92.12 98 PRO A O 1
ATOM 774 N N . ASP A 1 99 ? -2.406 -28.328 -8.484 1 94.94 99 ASP A N 1
ATOM 775 C CA . ASP A 1 99 ? -3.832 -28.281 -8.789 1 94.94 99 ASP A CA 1
ATOM 776 C C . ASP A 1 99 ? -4.484 -27.031 -8.227 1 94.94 99 ASP A C 1
ATOM 778 O O . ASP A 1 99 ? -5.367 -26.438 -8.859 1 94.94 99 ASP A O 1
ATOM 782 N N . GLU A 1 100 ? -4.031 -26.625 -7.102 1 94.81 100 GLU A N 1
ATOM 783 C CA . GLU A 1 100 ? -4.547 -25.422 -6.473 1 94.81 100 GLU A CA 1
ATOM 784 C C . GLU A 1 100 ? -4.035 -24.172 -7.184 1 94.81 100 GLU A C 1
ATOM 786 O O . GLU A 1 100 ? -4.691 -23.125 -7.16 1 94.81 100 GLU A O 1
ATOM 791 N N . GLN A 1 101 ? -2.898 -24.266 -7.801 1 95.81 101 GLN A N 1
ATOM 792 C CA . GLN A 1 101 ? -2.287 -23.125 -8.469 1 95.81 101 GLN A CA 1
ATOM 793 C C . GLN A 1 101 ? -2.902 -22.906 -9.852 1 95.81 101 GLN A C 1
ATOM 795 O O . GLN A 1 101 ? -2.814 -21.812 -10.406 1 95.81 101 GLN A O 1
ATOM 800 N N . ALA A 1 102 ? -3.441 -23.953 -10.414 1 95.44 102 ALA A N 1
ATOM 801 C CA . ALA A 1 102 ? -3.842 -23.969 -11.82 1 95.44 102 ALA A CA 1
ATOM 802 C C . ALA A 1 102 ? -4.82 -22.828 -12.109 1 95.44 102 ALA A C 1
ATOM 804 O O . ALA A 1 102 ? -4.613 -22.047 -13.039 1 95.44 102 ALA A O 1
ATOM 805 N N . LEU A 1 103 ? -5.906 -22.734 -11.32 1 96.88 103 LEU A N 1
ATOM 806 C CA . LEU A 1 103 ? -6.949 -21.75 -11.617 1 96.88 103 LEU A CA 1
ATOM 807 C C . LEU A 1 103 ? -6.43 -20.328 -11.445 1 96.88 103 LEU A C 1
ATOM 809 O O . LEU A 1 103 ? -6.57 -19.5 -12.344 1 96.88 103 LEU A O 1
ATOM 813 N N . PRO A 1 104 ? -5.777 -19.984 -10.297 1 97.25 104 PRO A N 1
ATOM 814 C CA . PRO A 1 104 ? -5.246 -18.625 -10.18 1 97.25 104 PRO A CA 1
ATOM 815 C C . PRO A 1 104 ? -4.266 -18.281 -11.297 1 97.25 104 PRO A C 1
ATOM 817 O O . PRO A 1 104 ? -4.273 -17.156 -11.797 1 97.25 104 PRO A O 1
ATOM 820 N N . VAL A 1 105 ? -3.439 -19.156 -11.68 1 95.88 105 VAL A N 1
ATOM 821 C CA . VAL A 1 105 ? -2.465 -18.906 -12.742 1 95.88 105 VAL A CA 1
ATOM 822 C C . VAL A 1 105 ? -3.189 -18.672 -14.062 1 95.88 105 VAL A C 1
ATOM 824 O O . VAL A 1 105 ? -2.826 -17.766 -14.82 1 95.88 105 VAL A O 1
ATOM 827 N N . GLN A 1 106 ? -4.152 -19.484 -14.352 1 96.75 106 GLN A N 1
ATOM 828 C CA . GLN A 1 106 ? -4.949 -19.297 -15.555 1 96.75 106 GLN A CA 1
ATOM 829 C C . GLN A 1 106 ? -5.609 -17.922 -15.562 1 96.75 106 GLN A C 1
ATOM 831 O O . GLN A 1 106 ? -5.578 -17.219 -16.578 1 96.75 106 G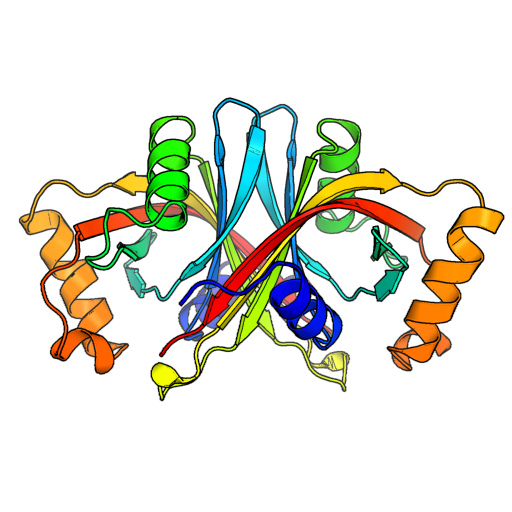LN A O 1
ATOM 836 N N . LEU A 1 107 ? -6.227 -17.531 -14.445 1 97.88 107 LEU A N 1
ATOM 837 C CA . LEU A 1 107 ? -6.891 -16.234 -14.344 1 97.88 107 LEU A CA 1
ATOM 838 C C . LEU A 1 107 ? -5.891 -15.094 -14.508 1 97.88 107 LEU A C 1
ATOM 840 O O . LEU A 1 107 ? -6.199 -14.078 -15.125 1 97.88 107 LEU A O 1
ATOM 844 N N . LEU A 1 108 ? -4.672 -15.219 -13.922 1 97.62 108 LEU A N 1
ATOM 845 C CA . LEU A 1 108 ? -3.625 -14.219 -14.086 1 97.62 108 LEU A CA 1
ATOM 846 C C . LEU A 1 108 ? -3.238 -14.078 -15.555 1 97.62 108 LEU A C 1
ATOM 848 O O . LEU A 1 108 ? -3.09 -12.953 -16.062 1 97.62 108 LEU A O 1
ATOM 852 N N . ARG A 1 109 ? -3.127 -15.18 -16.281 1 96.75 109 ARG A N 1
ATOM 853 C CA . ARG A 1 109 ? -2.775 -15.148 -17.688 1 96.75 109 ARG A CA 1
ATOM 854 C C . ARG A 1 109 ? -3.869 -14.477 -18.516 1 96.75 109 ARG A C 1
ATOM 856 O O . ARG A 1 109 ? -3.582 -13.797 -19.5 1 96.75 109 ARG A O 1
ATOM 863 N N . GLU A 1 110 ? -5.094 -14.688 -18.172 1 97.31 110 GLU A N 1
ATOM 864 C CA . GLU A 1 110 ? -6.215 -14.062 -18.859 1 97.31 110 GLU A CA 1
ATOM 865 C C . GLU A 1 110 ? -6.238 -12.555 -18.625 1 97.31 110 GLU A C 1
ATOM 867 O O . GLU A 1 110 ? -6.5 -11.781 -19.531 1 97.31 110 GLU A O 1
ATOM 872 N N . LYS A 1 111 ? -5.895 -12.188 -17.406 1 97.75 111 LYS A N 1
ATOM 873 C CA . LYS A 1 111 ? -5.98 -10.781 -17.016 1 97.75 111 LYS A CA 1
ATOM 874 C C . LYS A 1 111 ? -4.758 -10 -17.484 1 97.75 111 LYS A C 1
ATOM 876 O O . LYS A 1 111 ? -4.859 -8.82 -17.828 1 97.75 111 LYS A O 1
ATOM 881 N N . TYR A 1 112 ? -3.617 -10.641 -17.453 1 97.69 112 TYR A N 1
ATOM 882 C CA . TYR A 1 112 ? -2.352 -10.016 -17.812 1 97.69 112 TYR A CA 1
ATOM 883 C C . TYR A 1 112 ? -1.667 -10.797 -18.938 1 97.69 112 TYR A C 1
ATOM 885 O O . TYR A 1 112 ? -0.987 -11.789 -18.688 1 97.69 112 TYR A O 1
ATOM 893 N N . PRO A 1 113 ? -1.655 -10.305 -20.172 1 95.56 113 PRO A N 1
ATOM 894 C CA . PRO A 1 113 ? -1.038 -11.031 -21.281 1 95.56 113 PRO A CA 1
ATOM 895 C C . PRO A 1 113 ? 0.458 -11.266 -21.078 1 95.56 113 PRO A C 1
ATOM 897 O O . PRO A 1 113 ? 1.029 -12.188 -21.672 1 95.56 113 PRO A O 1
ATOM 900 N N . GLN A 1 114 ? 1.102 -10.445 -20.281 1 93.88 114 GLN A N 1
ATOM 901 C CA . GLN A 1 114 ? 2.533 -10.547 -20.016 1 93.88 114 GLN A CA 1
ATOM 902 C C . GLN A 1 114 ? 2.883 -11.883 -19.359 1 93.88 114 GLN A C 1
ATOM 904 O O . GLN A 1 114 ? 4.012 -12.359 -19.484 1 93.88 114 GLN A O 1
ATOM 909 N N . TYR A 1 115 ? 1.908 -12.508 -18.672 1 93.56 115 TYR A N 1
ATOM 910 C CA . TYR A 1 115 ? 2.146 -13.789 -18 1 93.56 115 TYR A CA 1
ATOM 911 C C . TYR A 1 115 ? 2.264 -14.914 -19.031 1 93.56 115 TYR A C 1
ATOM 913 O O . TYR A 1 115 ? 2.781 -15.992 -18.719 1 93.56 115 TYR A O 1
ATOM 921 N N . GLU A 1 116 ? 1.692 -14.75 -20.188 1 89.19 116 GLU A N 1
ATOM 922 C CA . GLU A 1 116 ? 1.736 -15.789 -21.203 1 89.19 116 GLU A CA 1
ATOM 923 C C . GLU A 1 116 ? 3.174 -16.125 -21.594 1 89.19 116 GLU A C 1
ATOM 925 O O . GLU A 1 116 ? 3.502 -17.281 -21.875 1 89.19 116 GLU A O 1
ATOM 930 N N . ALA A 1 117 ? 3.996 -15.133 -21.531 1 84 117 ALA A N 1
ATOM 931 C CA . ALA A 1 117 ? 5.379 -15.281 -21.969 1 84 117 ALA A CA 1
ATOM 932 C C . ALA A 1 117 ? 6.285 -15.695 -20.812 1 84 117 ALA A C 1
ATOM 934 O O . ALA A 1 117 ? 7.48 -15.945 -21.016 1 84 117 ALA A O 1
ATOM 935 N N . GLN A 1 118 ? 5.719 -15.867 -19.672 1 83.12 118 GLN A N 1
ATOM 936 C CA . GLN A 1 118 ? 6.551 -16.109 -18.5 1 83.12 118 GLN A CA 1
ATOM 937 C C . GLN A 1 118 ? 6.496 -17.578 -18.078 1 83.12 118 GLN A C 1
ATOM 939 O O . GLN A 1 118 ? 5.473 -18.25 -18.266 1 83.12 118 GLN A O 1
ATOM 944 N N . PRO A 1 119 ? 7.633 -18.016 -17.625 1 82.44 119 PRO A N 1
ATOM 945 C CA . PRO A 1 119 ? 7.605 -19.359 -17.047 1 82.44 119 PRO A CA 1
ATOM 946 C C . PRO A 1 119 ? 6.66 -19.469 -15.852 1 82.44 119 PRO A C 1
ATOM 948 O O . PRO A 1 119 ? 6.152 -18.453 -15.367 1 82.44 119 PRO A O 1
ATOM 951 N N . PRO A 1 120 ? 6.398 -20.734 -15.477 1 82.38 120 PRO A N 1
ATOM 952 C CA . PRO A 1 120 ? 5.59 -20.891 -14.266 1 82.38 120 PRO A CA 1
ATOM 953 C C . PRO A 1 120 ? 6.137 -20.094 -13.086 1 82.38 120 PRO A C 1
ATOM 955 O O . PRO A 1 120 ? 7.355 -19.984 -12.914 1 82.38 120 PRO A O 1
ATOM 958 N N . PRO A 1 121 ? 5.219 -19.578 -12.336 1 86 121 PRO A N 1
ATOM 959 C CA . PRO A 1 121 ? 5.688 -18.766 -11.211 1 86 121 PRO A CA 1
ATOM 960 C C . PRO A 1 121 ? 6.398 -19.594 -10.141 1 86 121 PRO A C 1
ATOM 962 O O . PRO A 1 121 ? 6.121 -20.797 -10 1 86 121 PRO A O 1
ATOM 965 N N . HIS A 1 122 ? 7.246 -18.875 -9.438 1 84.19 122 HIS A N 1
ATOM 966 C CA . HIS A 1 122 ? 7.941 -19.484 -8.305 1 84.19 122 HIS A CA 1
ATOM 967 C C . HIS A 1 122 ? 6.961 -19.875 -7.207 1 84.19 122 HIS A C 1
ATOM 969 O O . HIS A 1 122 ? 7.121 -20.922 -6.578 1 84.19 122 HIS A O 1
ATOM 975 N N . ALA A 1 123 ? 6.027 -19.062 -6.984 1 91.56 123 ALA A N 1
ATOM 976 C CA . ALA A 1 123 ? 5.02 -19.297 -5.953 1 91.56 123 ALA A CA 1
ATOM 977 C C . ALA A 1 123 ? 3.707 -18.594 -6.301 1 91.56 123 ALA A C 1
ATOM 979 O O . ALA A 1 123 ? 3.701 -17.609 -7.051 1 91.56 123 ALA A O 1
ATOM 980 N N . VAL A 1 124 ? 2.684 -19.156 -5.848 1 95.81 124 VAL A N 1
ATOM 981 C CA . VAL A 1 124 ? 1.362 -18.531 -5.898 1 95.81 124 VAL A CA 1
ATOM 982 C C . VAL A 1 124 ? 0.806 -18.391 -4.484 1 95.81 124 VAL A C 1
ATOM 984 O O . VAL A 1 124 ? 0.834 -19.328 -3.697 1 95.81 124 VAL A O 1
ATOM 987 N N . VAL A 1 125 ? 0.395 -17.219 -4.141 1 97.94 125 VAL A N 1
ATOM 988 C CA . VAL A 1 125 ? -0.187 -16.938 -2.832 1 97.94 125 VAL A CA 1
ATOM 989 C C . VAL A 1 125 ? -1.678 -16.641 -2.98 1 97.94 125 VAL A C 1
ATOM 991 O O . VAL A 1 125 ? -2.086 -15.922 -3.896 1 97.94 125 VAL A O 1
ATOM 994 N N . SER A 1 126 ? -2.482 -17.25 -2.18 1 98.69 126 SER A N 1
ATOM 995 C CA . SER A 1 126 ? -3.918 -16.984 -2.121 1 98.69 126 SER A CA 1
ATOM 996 C C . SER A 1 126 ? -4.328 -16.469 -0.745 1 98.69 126 SER A C 1
ATOM 998 O O . SER A 1 126 ? -3.934 -17.031 0.278 1 98.69 126 SER A O 1
ATOM 1000 N N . THR A 1 127 ? -5.102 -15.438 -0.688 1 98.88 127 THR A N 1
ATOM 1001 C CA . THR A 1 127 ? -5.602 -14.836 0.545 1 98.88 127 THR A CA 1
ATOM 1002 C C . THR A 1 127 ? -7.117 -14.992 0.647 1 98.88 127 THR A C 1
ATOM 1004 O O . THR A 1 127 ? -7.855 -14.484 -0.197 1 98.88 127 THR A O 1
ATOM 1007 N N . LEU A 1 128 ? -7.535 -15.703 1.647 1 98.88 128 LEU A N 1
ATOM 1008 C CA . LEU A 1 128 ? -8.953 -15.672 1.982 1 98.88 128 LEU A CA 1
ATOM 1009 C C . LEU A 1 128 ? -9.328 -14.352 2.645 1 98.88 128 LEU A C 1
ATOM 1011 O O . LEU A 1 128 ? -8.867 -14.047 3.746 1 98.88 128 LEU A O 1
ATOM 1015 N N . VAL A 1 129 ? -10.227 -13.586 1.953 1 98.88 129 VAL A N 1
ATOM 1016 C CA . VAL A 1 129 ? -10.57 -12.242 2.414 1 98.88 129 VAL A CA 1
ATOM 1017 C C . VAL A 1 129 ? -11.688 -12.32 3.447 1 98.88 129 VAL A C 1
ATOM 1019 O O . VAL A 1 129 ? -12.727 -12.938 3.199 1 98.88 129 VAL A O 1
ATOM 1022 N N . HIS A 1 130 ? -11.5 -11.719 4.57 1 98.44 130 HIS A N 1
ATOM 1023 C CA . HIS A 1 130 ? -12.547 -11.734 5.578 1 98.44 130 HIS A CA 1
ATOM 1024 C C . HIS A 1 130 ? -13.234 -10.375 5.688 1 98.44 130 HIS A C 1
ATOM 1026 O O . HIS A 1 130 ? -14.297 -10.258 6.305 1 98.44 130 HIS A O 1
ATOM 1032 N N . ALA A 1 131 ? -12.617 -9.32 5.102 1 98.19 131 ALA A N 1
ATOM 1033 C CA . ALA A 1 131 ? -13.25 -8.008 5.156 1 98.19 131 ALA A CA 1
ATOM 1034 C C . ALA A 1 131 ? -12.914 -7.188 3.916 1 98.19 131 ALA A C 1
ATOM 1036 O O . ALA A 1 131 ? -11.75 -7.105 3.512 1 98.19 131 ALA A O 1
ATOM 1037 N N . TRP A 1 132 ? -13.93 -6.633 3.289 1 98.25 132 TRP A N 1
ATOM 1038 C CA . TRP A 1 132 ? -13.828 -5.598 2.264 1 98.25 132 TRP A CA 1
ATOM 1039 C C . TRP A 1 132 ? -14.242 -4.238 2.82 1 98.25 132 TRP A C 1
ATOM 1041 O O . TRP A 1 132 ? -15.312 -4.105 3.43 1 98.25 132 TRP A O 1
ATOM 1051 N N . ARG A 1 133 ? -13.406 -3.287 2.67 1 97.12 133 ARG A N 1
ATOM 1052 C CA . ARG A 1 133 ? -13.695 -1.915 3.076 1 97.12 133 ARG A CA 1
ATOM 1053 C C . ARG A 1 133 ? -13.344 -0.93 1.967 1 97.12 133 ARG A C 1
ATOM 1055 O O . ARG A 1 133 ? -12.508 -1.224 1.11 1 97.12 133 ARG A O 1
ATOM 1062 N N . GLY A 1 134 ? -14 0.172 1.899 1 96.94 134 GLY A N 1
ATOM 1063 C CA . GLY A 1 134 ? -13.68 1.172 0.893 1 96.94 134 GLY A CA 1
ATOM 1064 C C . GLY A 1 134 ? -14.25 2.541 1.207 1 96.94 134 GLY A C 1
ATOM 1065 O O . GLY A 1 134 ? -15.102 2.674 2.09 1 96.94 134 GLY A O 1
ATOM 1066 N N . TRP A 1 135 ? -13.789 3.432 0.592 1 96.38 135 TRP A N 1
ATOM 1067 C CA . TRP A 1 135 ? -14.172 4.832 0.732 1 96.38 135 TRP A CA 1
ATOM 1068 C C . TRP A 1 135 ? -14.078 5.555 -0.606 1 96.38 135 TRP A C 1
ATOM 1070 O O . TRP A 1 135 ? -13.211 5.258 -1.426 1 96.38 135 TRP A O 1
ATOM 1080 N N . ARG A 1 136 ? -15.023 6.445 -0.841 1 96.25 136 ARG A N 1
ATOM 1081 C CA . ARG A 1 136 ? -14.945 7.336 -1.993 1 96.25 136 ARG A CA 1
ATOM 1082 C C . ARG A 1 136 ? -15.266 8.773 -1.596 1 96.25 136 ARG A C 1
ATOM 1084 O O . ARG A 1 136 ? -16.031 9.008 -0.657 1 96.25 136 ARG A O 1
ATOM 1091 N N . ALA A 1 137 ? -14.672 9.695 -2.355 1 91.56 137 ALA A N 1
ATOM 1092 C CA . ALA A 1 137 ? -14.93 11.109 -2.1 1 91.56 137 ALA A CA 1
ATOM 1093 C C . ALA A 1 137 ? -16.328 11.5 -2.576 1 91.56 137 ALA A C 1
ATOM 1095 O O . ALA A 1 137 ? -16.891 10.859 -3.471 1 91.56 137 ALA A O 1
ATOM 1096 N N . SER A 1 138 ? -17.094 12.172 -1.905 1 77.62 138 SER A N 1
ATOM 1097 C CA . SER A 1 138 ? -18.438 12.648 -2.27 1 77.62 138 SER A CA 1
ATOM 1098 C C . SER A 1 138 ? -18.359 13.719 -3.354 1 77.62 138 SER A C 1
ATOM 1100 O O . SER A 1 138 ? -17.359 14.438 -3.451 1 77.62 138 SER A O 1
ATOM 1102 N N . MET B 1 1 ? 15.508 -4.121 -12.055 1 89.62 1 MET B N 1
ATOM 1103 C CA . MET B 1 1 ? 16.766 -3.574 -11.555 1 89.62 1 MET B CA 1
ATOM 1104 C C . MET B 1 1 ? 16.547 -2.785 -10.266 1 89.62 1 MET B C 1
ATOM 1106 O O . MET B 1 1 ? 15.594 -2.008 -10.164 1 89.62 1 MET B O 1
ATOM 1110 N N . ARG B 1 2 ? 17.5 -2.949 -9.398 1 93.06 2 ARG B N 1
ATOM 1111 C CA . ARG B 1 2 ? 17.406 -2.227 -8.133 1 93.06 2 ARG B CA 1
ATOM 1112 C C . ARG B 1 2 ? 17.797 -0.761 -8.312 1 93.06 2 ARG B C 1
ATOM 1114 O O . ARG B 1 2 ? 18.766 -0.444 -8.992 1 93.06 2 ARG B O 1
ATOM 1121 N N . LEU B 1 3 ? 16.984 0.049 -7.734 1 96.25 3 LEU B N 1
ATOM 1122 C CA . LEU B 1 3 ? 17.297 1.474 -7.715 1 96.25 3 LEU B CA 1
ATOM 1123 C C . LEU B 1 3 ? 18.234 1.813 -6.551 1 96.25 3 LEU B C 1
ATOM 1125 O O . LEU B 1 3 ? 18.141 1.201 -5.484 1 96.25 3 LEU B O 1
ATOM 1129 N N . SER B 1 4 ? 19.094 2.801 -6.82 1 97.69 4 SER B N 1
ATOM 1130 C CA . SER B 1 4 ? 19.812 3.338 -5.668 1 97.69 4 SER B CA 1
ATOM 1131 C C . SER B 1 4 ? 18.859 4.008 -4.688 1 97.69 4 SER B C 1
ATOM 1133 O O . SER B 1 4 ? 17.766 4.41 -5.059 1 97.69 4 SER B O 1
ATOM 1135 N N . PRO B 1 5 ? 19.312 4.121 -3.424 1 97.81 5 PRO B N 1
ATOM 1136 C CA . PRO B 1 5 ? 18.469 4.828 -2.459 1 97.81 5 PRO B CA 1
ATOM 1137 C C . PRO B 1 5 ? 18.109 6.242 -2.916 1 97.81 5 PRO B C 1
ATOM 1139 O O . PRO B 1 5 ? 16.969 6.691 -2.715 1 97.81 5 PRO B O 1
ATOM 1142 N N . GLU B 1 6 ? 19.047 6.898 -3.557 1 97.94 6 GLU B N 1
ATOM 1143 C CA . GLU B 1 6 ? 18.828 8.258 -4.035 1 97.94 6 GLU B CA 1
ATOM 1144 C C . GLU B 1 6 ? 17.781 8.273 -5.156 1 97.94 6 GLU B C 1
ATOM 1146 O O . GLU B 1 6 ? 16.922 9.148 -5.188 1 97.94 6 GLU B O 1
ATOM 1151 N N . GLU B 1 7 ? 17.875 7.359 -6.047 1 98.31 7 GLU B N 1
ATOM 1152 C CA . GLU B 1 7 ? 16.922 7.266 -7.145 1 98.31 7 GLU B CA 1
ATOM 1153 C C . GLU B 1 7 ? 15.523 6.91 -6.633 1 98.31 7 GLU B C 1
ATOM 1155 O O . GLU B 1 7 ? 14.523 7.465 -7.094 1 98.31 7 GLU B O 1
ATOM 1160 N N . ALA B 1 8 ? 15.469 5.945 -5.68 1 98.44 8 ALA B N 1
ATOM 1161 C CA . ALA B 1 8 ? 14.203 5.551 -5.082 1 98.44 8 ALA B CA 1
ATOM 1162 C C . ALA B 1 8 ? 13.523 6.738 -4.406 1 98.44 8 ALA B C 1
ATOM 1164 O O . ALA B 1 8 ? 12.328 6.98 -4.613 1 98.44 8 ALA B O 1
ATOM 1165 N N . ARG B 1 9 ? 14.312 7.48 -3.666 1 98.62 9 ARG B N 1
ATOM 1166 C CA . ARG B 1 9 ? 13.789 8.656 -2.975 1 98.62 9 ARG B CA 1
ATOM 1167 C C . ARG B 1 9 ? 13.25 9.68 -3.967 1 98.62 9 ARG B C 1
ATOM 1169 O O . ARG B 1 9 ? 12.18 10.25 -3.76 1 98.62 9 ARG B O 1
ATOM 1176 N N . ALA B 1 10 ? 14.023 9.922 -5.027 1 98.5 10 ALA B N 1
ATOM 1177 C CA . ALA B 1 10 ? 13.617 10.914 -6.02 1 98.5 10 ALA B CA 1
ATOM 1178 C C . ALA B 1 10 ? 12.312 10.516 -6.695 1 98.5 10 ALA B C 1
ATOM 1180 O O . ALA B 1 10 ? 11.414 11.344 -6.859 1 98.5 10 ALA B O 1
ATOM 1181 N N . ARG B 1 11 ? 12.164 9.25 -7.07 1 98.5 11 ARG B N 1
ATOM 1182 C CA . ARG B 1 11 ? 10.938 8.766 -7.688 1 98.5 11 ARG B CA 1
ATOM 1183 C C . ARG B 1 11 ? 9.766 8.836 -6.711 1 98.5 11 ARG B C 1
ATOM 1185 O O . ARG B 1 11 ? 8.664 9.25 -7.078 1 98.5 11 ARG B O 1
ATOM 1192 N N . PHE B 1 12 ? 10.07 8.461 -5.496 1 98.88 12 PHE B N 1
ATOM 1193 C CA . PHE B 1 12 ? 9.07 8.508 -4.438 1 98.88 12 PHE B CA 1
ATOM 1194 C C . PHE B 1 12 ? 8.539 9.93 -4.258 1 98.88 12 PHE B C 1
ATOM 1196 O O . PHE B 1 12 ? 7.328 10.156 -4.297 1 98.88 12 PHE B O 1
ATOM 1203 N N . GLU B 1 13 ? 9.422 10.844 -4.117 1 98.62 13 GLU B N 1
ATOM 1204 C CA . GLU B 1 13 ? 9.086 12.234 -3.826 1 98.62 13 GLU B CA 1
ATOM 1205 C C . GLU B 1 13 ? 8.258 12.852 -4.949 1 98.62 13 GLU B C 1
ATOM 1207 O O . GLU B 1 13 ? 7.418 13.719 -4.703 1 98.62 13 GLU B O 1
ATOM 1212 N N . GLY B 1 14 ? 8.43 12.359 -6.109 1 98.44 14 GLY B N 1
ATOM 1213 C CA . GLY B 1 14 ? 7.758 12.922 -7.27 1 98.44 14 GLY B CA 1
ATOM 1214 C C . GLY B 1 14 ? 6.297 12.523 -7.371 1 98.44 14 GLY B C 1
ATOM 1215 O O . GLY B 1 14 ? 5.539 13.102 -8.148 1 98.44 14 GLY B O 1
ATOM 1216 N N . GLU B 1 15 ? 5.859 11.586 -6.598 1 98.75 15 GLU B N 1
ATOM 1217 C CA . GLU B 1 15 ? 4.496 11.078 -6.684 1 98.75 15 GLU B CA 1
ATOM 1218 C C . GLU B 1 15 ? 3.543 11.898 -5.82 1 98.75 15 GLU B C 1
ATOM 1220 O O . GLU B 1 15 ? 3.965 12.523 -4.848 1 98.75 15 GLU B O 1
ATOM 1225 N N . ARG B 1 16 ? 2.254 11.883 -6.184 1 98.62 16 ARG B N 1
ATOM 1226 C CA . ARG B 1 16 ? 1.232 12.648 -5.477 1 98.62 16 ARG B CA 1
ATOM 1227 C C . ARG B 1 16 ? 0.68 11.859 -4.293 1 98.62 16 ARG B C 1
ATOM 1229 O O . ARG B 1 16 ? 0.223 12.445 -3.309 1 98.62 16 ARG B O 1
ATOM 1236 N N . ILE B 1 17 ? 0.685 10.508 -4.438 1 98.69 17 ILE B N 1
ATOM 1237 C CA . ILE B 1 17 ? 0.056 9.633 -3.451 1 98.69 17 ILE B CA 1
ATOM 1238 C C . ILE B 1 17 ? 1.01 8.508 -3.076 1 98.69 17 ILE B C 1
ATOM 1240 O O . ILE B 1 17 ? 1.79 8.039 -3.91 1 98.69 17 ILE B O 1
ATOM 1244 N N . ALA B 1 18 ? 1.069 8.125 -1.853 1 98.94 18 ALA B N 1
ATOM 1245 C CA . ALA B 1 18 ? 1.749 6.934 -1.354 1 98.94 18 ALA B CA 1
ATOM 1246 C C . ALA B 1 18 ? 0.782 6.023 -0.598 1 98.94 18 ALA B C 1
ATOM 1248 O O . ALA B 1 18 ? -0.27 6.477 -0.138 1 98.94 18 ALA B O 1
ATOM 1249 N N . ARG B 1 19 ? 1.05 4.762 -0.53 1 98.88 19 ARG B N 1
ATOM 1250 C CA . ARG B 1 19 ? 0.33 3.838 0.339 1 98.88 19 ARG B CA 1
ATOM 1251 C C . ARG B 1 19 ? 1.112 3.568 1.621 1 98.88 19 ARG B C 1
ATOM 1253 O O . ARG B 1 19 ? 2.297 3.234 1.572 1 98.88 19 ARG B O 1
ATOM 1260 N N . LEU B 1 20 ? 0.481 3.783 2.713 1 98.81 20 LEU B N 1
ATOM 1261 C CA . LEU B 1 20 ? 1.059 3.625 4.043 1 98.81 20 LEU B CA 1
ATOM 1262 C C . LEU B 1 20 ? 0.624 2.305 4.672 1 98.81 20 LEU B C 1
ATOM 1264 O O . LEU B 1 20 ? -0.571 2.008 4.738 1 98.81 20 LEU B O 1
ATOM 1268 N N . ALA B 1 21 ? 1.556 1.545 5.066 1 98.81 21 ALA B N 1
ATOM 1269 C CA . ALA B 1 21 ? 1.295 0.354 5.871 1 98.81 21 ALA B CA 1
ATOM 1270 C C . ALA B 1 21 ? 1.711 0.573 7.324 1 98.81 21 ALA B C 1
ATOM 1272 O O . ALA B 1 21 ? 2.848 0.966 7.598 1 98.81 21 ALA B O 1
ATOM 1273 N N . THR B 1 22 ? 0.832 0.382 8.211 1 98.38 22 THR B N 1
ATOM 1274 C CA . THR B 1 22 ? 1.075 0.282 9.648 1 98.38 22 THR B CA 1
ATOM 1275 C C . THR B 1 22 ? 0.679 -1.096 10.172 1 98.38 22 THR B C 1
ATOM 1277 O O . THR B 1 22 ? 0.026 -1.868 9.461 1 98.38 22 THR B O 1
ATOM 1280 N N . ALA B 1 23 ? 1.14 -1.47 11.305 1 97.88 23 ALA B N 1
ATOM 1281 C CA . ALA B 1 23 ? 0.691 -2.67 12.008 1 97.88 23 ALA B CA 1
ATOM 1282 C C . ALA B 1 23 ? 0.527 -2.404 13.5 1 97.88 23 ALA B C 1
ATOM 1284 O O . ALA B 1 23 ? 1.35 -1.717 14.109 1 97.88 23 ALA B O 1
ATOM 1285 N N . GLY B 1 24 ? -0.542 -2.918 14.047 1 95.06 24 GLY B N 1
ATOM 1286 C CA . GLY B 1 24 ? -0.715 -2.805 15.484 1 95.06 24 GLY B CA 1
ATOM 1287 C C . GLY B 1 24 ? 0.185 -3.74 16.266 1 95.06 24 GLY B C 1
ATOM 1288 O O . GLY B 1 24 ? 1.033 -4.422 15.695 1 95.06 24 GLY B O 1
ATOM 1289 N N . ALA B 1 25 ? -0.033 -3.715 17.562 1 93.94 25 ALA B N 1
ATOM 1290 C CA . ALA B 1 25 ? 0.713 -4.617 18.438 1 93.94 25 ALA B CA 1
ATOM 1291 C C . ALA B 1 25 ? 0.427 -6.074 18.094 1 93.94 25 ALA B C 1
ATOM 1293 O O . ALA B 1 25 ? 1.26 -6.953 18.328 1 93.94 25 ALA B O 1
ATOM 1294 N N . ASP B 1 26 ? -0.679 -6.312 17.453 1 94.5 26 ASP B N 1
ATOM 1295 C CA . ASP B 1 26 ? -1.093 -7.66 17.062 1 94.5 26 ASP B CA 1
ATOM 1296 C C . ASP B 1 26 ? -0.46 -8.07 15.742 1 94.5 26 ASP B C 1
ATOM 1298 O O . ASP B 1 26 ? -0.657 -9.195 15.273 1 94.5 26 ASP B O 1
ATOM 1302 N N . GLY B 1 27 ? 0.27 -7.168 15.133 1 95.94 27 GLY B N 1
ATOM 1303 C CA . GLY B 1 27 ? 0.952 -7.465 13.883 1 95.94 27 GLY B CA 1
ATOM 1304 C C . GLY B 1 27 ? 0.034 -7.414 12.672 1 95.94 27 GLY B C 1
ATOM 1305 O O . GLY B 1 27 ? 0.426 -7.805 11.57 1 95.94 27 GLY B O 1
ATOM 1306 N N . VAL B 1 28 ? -1.214 -6.969 12.852 1 97 28 VAL B N 1
ATOM 1307 C CA . VAL B 1 28 ? -2.174 -6.922 11.75 1 97 28 VAL B CA 1
ATOM 1308 C C . VAL B 1 28 ? -1.898 -5.707 10.875 1 97 28 VAL B C 1
ATOM 1310 O O . VAL B 1 28 ? -2.008 -4.566 11.328 1 97 28 VAL B O 1
ATOM 1313 N N . PRO B 1 29 ? -1.565 -5.918 9.617 1 98.06 29 PRO B N 1
ATOM 1314 C CA . PRO B 1 29 ? -1.289 -4.793 8.727 1 98.06 29 PRO B CA 1
ATOM 1315 C C . PRO B 1 29 ? -2.539 -3.982 8.391 1 98.06 29 PRO B C 1
ATOM 1317 O O . PRO B 1 29 ? -3.639 -4.539 8.32 1 98.06 29 PRO B O 1
ATOM 1320 N N . HIS B 1 30 ? -2.375 -2.746 8.242 1 97.75 30 HIS B N 1
ATOM 1321 C CA . HIS B 1 30 ? -3.406 -1.806 7.82 1 97.75 30 HIS B CA 1
ATOM 1322 C C . HIS B 1 30 ? -2.889 -0.873 6.73 1 97.75 30 HIS B C 1
ATOM 1324 O O . HIS B 1 30 ? -1.828 -0.262 6.883 1 97.75 30 HIS B O 1
ATOM 1330 N N . LEU B 1 31 ? -3.646 -0.749 5.613 1 98.38 31 LEU B N 1
ATOM 1331 C CA . LEU B 1 31 ? -3.217 0.036 4.461 1 98.38 31 LEU B CA 1
ATOM 1332 C C . LEU B 1 31 ? -4.16 1.208 4.219 1 98.38 31 LEU B C 1
ATOM 1334 O O . LEU B 1 31 ? -5.383 1.057 4.309 1 98.38 31 LEU B O 1
ATOM 1338 N N . VAL B 1 32 ? -3.576 2.312 3.932 1 97.5 32 VAL B N 1
ATOM 1339 C CA . VAL B 1 32 ? -4.344 3.477 3.5 1 97.5 32 VAL B CA 1
ATOM 1340 C C . VAL B 1 32 ? -3.521 4.301 2.51 1 97.5 32 VAL B C 1
ATOM 1342 O O . VAL B 1 32 ? -2.299 4.402 2.643 1 97.5 32 VAL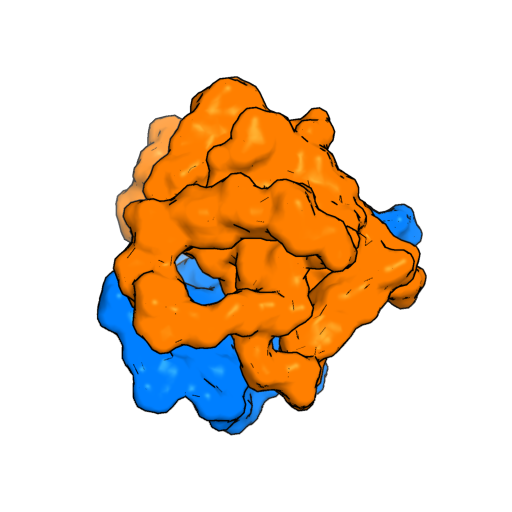 B O 1
ATOM 1345 N N . PRO B 1 33 ? -4.121 4.828 1.51 1 98.19 33 PRO B N 1
ATOM 1346 C CA . PRO B 1 33 ? -3.402 5.836 0.726 1 98.19 33 PRO B CA 1
ATOM 1347 C C . PRO B 1 33 ? -3.316 7.188 1.437 1 98.19 33 PRO B C 1
ATOM 1349 O O . PRO B 1 33 ? -4.246 7.574 2.15 1 98.19 33 PRO B O 1
ATOM 1352 N N . VAL B 1 34 ? -2.197 7.91 1.222 1 97.69 34 VAL B N 1
ATOM 1353 C CA . VAL B 1 34 ? -2.039 9.219 1.842 1 97.69 34 VAL B CA 1
ATOM 1354 C C . VAL B 1 34 ? -1.385 10.188 0.853 1 97.69 34 VAL B C 1
ATOM 1356 O O . VAL B 1 34 ? -0.506 9.789 0.083 1 97.69 34 VAL B O 1
ATOM 1359 N N . THR B 1 35 ? -1.854 11.438 0.872 1 98 35 THR B N 1
ATOM 1360 C CA . THR B 1 35 ? -0.987 12.5 0.378 1 98 35 THR B CA 1
ATOM 1361 C C . THR B 1 35 ? 0.185 12.727 1.328 1 98 35 THR B C 1
ATOM 1363 O O . THR B 1 35 ? 0.104 12.398 2.514 1 98 35 THR B O 1
ATOM 1366 N N . PHE B 1 36 ? 1.292 13.242 0.784 1 98.75 36 PHE B N 1
ATOM 1367 C CA . PHE B 1 36 ? 2.494 13.305 1.605 1 98.75 36 PHE B CA 1
ATOM 1368 C C . PHE B 1 36 ? 3.455 14.367 1.084 1 98.75 36 PHE B C 1
ATOM 1370 O O . PHE B 1 36 ? 3.287 14.867 -0.029 1 98.75 36 PHE B O 1
ATOM 1377 N N . VAL B 1 37 ? 4.398 14.672 1.913 1 98.75 37 VAL B N 1
ATOM 1378 C CA . VAL B 1 37 ? 5.555 15.453 1.504 1 98.75 37 VAL B CA 1
ATOM 1379 C C . VAL B 1 37 ? 6.832 14.828 2.066 1 98.75 37 VAL B C 1
ATOM 1381 O O . VAL B 1 37 ? 6.797 14.156 3.1 1 98.75 37 VAL B O 1
ATOM 1384 N N . VAL B 1 38 ? 7.902 14.953 1.328 1 98.69 38 VAL B N 1
ATOM 1385 C CA . VAL B 1 38 ? 9.227 14.594 1.824 1 98.69 38 VAL B CA 1
ATOM 1386 C C . VAL B 1 38 ? 9.938 15.844 2.354 1 98.69 38 VAL B C 1
ATOM 1388 O O . VAL B 1 38 ? 10.023 16.859 1.654 1 98.69 38 VAL B O 1
ATOM 1391 N N . GLU B 1 39 ? 10.281 15.789 3.604 1 96.25 39 GLU B N 1
ATOM 1392 C CA . GLU B 1 39 ? 11 16.859 4.297 1 96.25 39 GLU B CA 1
ATOM 1393 C C . GLU B 1 39 ? 12.328 16.359 4.852 1 96.25 39 GLU B C 1
ATOM 1395 O O . GLU B 1 39 ? 12.367 15.758 5.934 1 96.25 39 GLU B O 1
ATOM 1400 N N . GLY B 1 40 ? 13.492 16.672 4.129 1 94.5 40 GLY B N 1
ATOM 1401 C CA . GLY B 1 40 ? 14.742 16.078 4.551 1 94.5 40 GLY B CA 1
ATOM 1402 C C . GLY B 1 40 ? 14.719 14.555 4.531 1 94.5 40 GLY B C 1
ATOM 1403 O O . GLY B 1 40 ? 14.445 13.953 3.49 1 94.5 40 GLY B O 1
ATOM 1404 N N . ASP B 1 41 ? 14.875 13.953 5.68 1 96.06 41 ASP B N 1
ATOM 1405 C CA . ASP B 1 41 ? 14.898 12.5 5.77 1 96.06 41 ASP B CA 1
ATOM 1406 C C . ASP B 1 41 ? 13.562 11.945 6.25 1 96.06 41 ASP B C 1
ATOM 1408 O O . ASP B 1 41 ? 13.477 10.797 6.684 1 96.06 41 ASP B O 1
ATOM 1412 N N . SER B 1 42 ? 12.539 12.805 6.145 1 98.62 42 SER B N 1
ATOM 1413 C CA . SER B 1 42 ? 11.25 12.398 6.695 1 98.62 42 SER B CA 1
ATOM 1414 C C . SER B 1 42 ? 10.156 12.43 5.633 1 98.62 42 SER B C 1
ATOM 1416 O O . SER B 1 42 ? 10.266 13.172 4.648 1 98.62 42 SER B O 1
ATOM 1418 N N . VAL B 1 43 ? 9.227 11.625 5.793 1 98.94 43 VAL B N 1
ATOM 1419 C CA . VAL B 1 43 ? 7.965 11.664 5.059 1 98.94 43 VAL B CA 1
ATOM 1420 C C . VAL B 1 43 ? 6.836 12.086 5.996 1 98.94 43 VAL B C 1
ATOM 1422 O O . VAL B 1 43 ? 6.656 11.5 7.066 1 98.94 43 VAL B O 1
ATOM 1425 N N . ALA B 1 44 ? 6.062 13.117 5.645 1 98.75 44 ALA B N 1
ATOM 1426 C CA . ALA B 1 44 ? 4.984 13.602 6.496 1 98.75 44 ALA B CA 1
ATOM 1427 C C . ALA B 1 44 ? 3.646 13.562 5.766 1 98.75 44 ALA B C 1
ATOM 1429 O O . ALA B 1 44 ? 3.596 13.734 4.543 1 98.75 44 ALA B O 1
ATOM 1430 N N . PHE B 1 45 ? 2.633 13.32 6.465 1 97.94 45 PHE B N 1
ATOM 1431 C CA . PHE B 1 45 ? 1.266 13.406 5.969 1 97.94 45 PHE B CA 1
ATOM 1432 C C . PHE B 1 45 ? 0.333 13.961 7.035 1 97.94 45 PHE B C 1
ATOM 1434 O O . PHE B 1 45 ? 0.685 14 8.219 1 97.94 45 PHE B O 1
ATOM 1441 N N . ALA B 1 46 ? -0.823 14.43 6.602 1 95.06 46 ALA B N 1
ATOM 1442 C CA . ALA B 1 46 ? -1.837 14.969 7.504 1 95.06 46 ALA B CA 1
ATOM 1443 C C . ALA B 1 46 ? -3.076 14.078 7.535 1 95.06 46 ALA B C 1
ATOM 1445 O O . ALA B 1 46 ? -3.363 13.375 6.566 1 95.06 46 ALA B O 1
ATOM 1446 N N . ILE B 1 47 ? -3.664 14.039 8.664 1 91 47 ILE B N 1
ATOM 1447 C CA . ILE B 1 47 ? -4.945 13.352 8.828 1 91 47 ILE B CA 1
ATOM 1448 C C . ILE B 1 47 ? -6.062 14.383 8.984 1 91 47 ILE B C 1
ATOM 1450 O O . ILE B 1 47 ? -6.016 15.227 9.883 1 91 47 ILE B O 1
ATOM 1454 N N . ASP B 1 48 ? -6.816 14.406 7.977 1 79.25 48 ASP B N 1
ATOM 1455 C CA . ASP B 1 48 ? -7.875 15.406 7.941 1 79.25 48 ASP B CA 1
ATOM 1456 C C . ASP B 1 48 ? -8.977 15.078 8.945 1 79.25 48 ASP B C 1
ATOM 1458 O O . ASP B 1 48 ? -8.992 13.992 9.531 1 79.25 48 ASP B O 1
ATOM 1462 N N . HIS B 1 49 ? -9.891 16.094 9.281 1 62.53 49 HIS B N 1
ATOM 1463 C CA . HIS B 1 49 ? -10.789 16.469 10.367 1 62.53 49 HIS B CA 1
ATOM 1464 C C . HIS B 1 49 ? -11.812 15.383 10.641 1 62.53 49 HIS B C 1
ATOM 1466 O O . HIS B 1 49 ? -12.555 15.445 11.625 1 62.53 49 HIS B O 1
ATOM 1472 N N . LYS B 1 50 ? -12.109 14.398 9.68 1 55.75 50 LYS B N 1
ATOM 1473 C CA . LYS B 1 50 ? -13.195 13.648 10.32 1 55.75 50 LYS B CA 1
ATOM 1474 C C . LYS B 1 50 ? -12.656 12.539 11.211 1 55.75 50 LYS B C 1
ATOM 1476 O O . LYS B 1 50 ? -12.422 11.422 10.75 1 55.75 50 LYS B O 1
ATOM 1481 N N . PRO B 1 51 ? -12.109 13.047 12.539 1 53.69 51 PRO B N 1
ATOM 1482 C CA . PRO B 1 51 ? -11.43 12.203 13.523 1 53.69 51 PRO B CA 1
ATOM 1483 C C . PRO B 1 51 ? -12.133 10.867 13.734 1 53.69 51 PRO B C 1
ATOM 1485 O O . PRO B 1 51 ? -11.523 9.914 14.234 1 53.69 51 PRO B O 1
ATOM 1488 N N . LYS B 1 52 ? -13.422 10.922 13.484 1 56.81 52 LYS B N 1
ATOM 1489 C CA . LYS B 1 52 ? -14.203 9.789 13.961 1 56.81 52 LYS B CA 1
ATOM 1490 C C . LYS B 1 52 ? -14.258 8.68 12.914 1 56.81 52 LYS B C 1
ATOM 1492 O O . LYS B 1 52 ? -14.953 7.676 13.102 1 56.81 52 LYS B O 1
ATOM 1497 N N . SER B 1 53 ? -13.297 9.039 11.828 1 63.75 53 SER B N 1
ATOM 1498 C CA . SER B 1 53 ? -13.406 7.902 10.922 1 63.75 53 SER B CA 1
ATOM 1499 C C . SER B 1 53 ? -12.578 6.723 11.414 1 63.75 53 SER B C 1
ATOM 1501 O O . SER B 1 53 ? -11.469 6.906 11.914 1 63.75 53 SER B O 1
ATOM 1503 N N . THR B 1 54 ? -13.133 5.543 11.453 1 68.19 54 THR B N 1
ATOM 1504 C CA . THR B 1 54 ? -12.523 4.297 11.906 1 68.19 54 THR B CA 1
ATOM 1505 C C . THR B 1 54 ? -11.156 4.105 11.266 1 68.19 54 THR B C 1
ATOM 1507 O O . THR B 1 54 ? -10.211 3.66 11.922 1 68.19 54 THR B O 1
ATOM 1510 N N . THR B 1 55 ? -11.008 4.641 10.086 1 68.25 55 THR B N 1
ATOM 1511 C CA . THR B 1 55 ? -9.734 4.461 9.398 1 68.25 55 THR B CA 1
ATOM 1512 C C . THR B 1 55 ? -8.656 5.355 10.008 1 68.25 55 THR B C 1
ATOM 1514 O O . THR B 1 55 ? -7.531 4.914 10.25 1 68.25 55 THR B O 1
ATOM 1517 N N . ALA B 1 56 ? -8.984 6.645 10.188 1 68.56 56 ALA B N 1
ATOM 1518 C CA . ALA B 1 56 ? -8.039 7.57 10.805 1 68.56 56 ALA B CA 1
ATOM 1519 C C . ALA B 1 56 ? -7.633 7.094 12.195 1 68.56 56 ALA B C 1
ATOM 1521 O O . ALA B 1 56 ? -6.453 7.145 12.555 1 68.56 56 ALA B O 1
ATOM 1522 N N . LEU B 1 57 ? -8.516 6.543 12.766 1 75.06 57 LEU B N 1
ATOM 1523 C CA . LEU B 1 57 ? -8.266 6.07 14.125 1 75.06 57 LEU B CA 1
ATOM 1524 C C . LEU B 1 57 ? -7.352 4.852 14.117 1 75.06 57 LEU B C 1
ATOM 1526 O O . LEU B 1 57 ? -6.465 4.73 14.961 1 75.06 57 LEU B O 1
ATOM 1530 N N . ARG B 1 58 ? -7.457 4.086 13.109 1 89.12 58 ARG B N 1
ATOM 1531 C CA . ARG B 1 58 ? -6.703 2.84 13.133 1 89.12 58 ARG B CA 1
ATOM 1532 C C . ARG B 1 58 ? -5.227 3.088 12.844 1 89.12 58 ARG B C 1
ATOM 1534 O O . ARG B 1 58 ? -4.355 2.51 13.5 1 89.12 58 ARG B O 1
ATOM 1541 N N . ARG B 1 59 ? -4.934 3.988 11.945 1 90.75 59 ARG B N 1
ATOM 1542 C CA . ARG B 1 59 ? -3.52 4.199 11.656 1 90.75 59 ARG B CA 1
ATOM 1543 C C . ARG B 1 59 ? -2.824 4.918 12.805 1 90.75 59 ARG B C 1
ATOM 1545 O O . ARG B 1 59 ? -1.655 4.652 13.094 1 90.75 59 ARG B O 1
ATOM 1552 N N . LEU B 1 60 ? -3.555 5.816 13.461 1 93.19 60 LEU B N 1
ATOM 1553 C CA . LEU B 1 60 ? -2.971 6.508 14.609 1 93.19 60 LEU B CA 1
ATOM 1554 C C . LEU B 1 60 ? -2.762 5.547 15.773 1 93.19 60 LEU B C 1
ATOM 1556 O O . LEU B 1 60 ? -1.726 5.59 16.438 1 93.19 60 LEU B O 1
ATOM 1560 N N . LYS B 1 61 ? -3.742 4.715 16 1 94.31 61 LYS B N 1
ATOM 1561 C CA . LYS B 1 61 ? -3.617 3.711 17.062 1 94.31 61 LYS B CA 1
ATOM 1562 C C . LYS B 1 61 ? -2.441 2.777 16.797 1 94.31 61 LYS B C 1
ATOM 1564 O O . LYS B 1 61 ? -1.652 2.488 17.688 1 94.31 61 LYS B O 1
ATOM 1569 N N . ASN B 1 62 ? -2.346 2.299 15.539 1 96.94 62 ASN B N 1
ATOM 1570 C CA . ASN B 1 62 ? -1.231 1.433 15.172 1 96.94 62 ASN B CA 1
ATOM 1571 C C . ASN B 1 62 ? 0.112 2.111 15.422 1 96.94 62 ASN B C 1
ATOM 1573 O O . ASN B 1 62 ? 1.011 1.52 16.016 1 96.94 62 ASN B O 1
ATOM 1577 N N . ILE B 1 63 ? 0.229 3.354 14.984 1 96.88 63 ILE B N 1
ATOM 1578 C CA . ILE B 1 63 ? 1.491 4.078 15.094 1 96.88 63 ILE B CA 1
ATOM 1579 C C . ILE B 1 63 ? 1.855 4.262 16.562 1 96.88 63 ILE B C 1
ATOM 1581 O O . ILE B 1 63 ? 3.029 4.191 16.938 1 96.88 63 ILE B O 1
ATOM 1585 N N . ALA B 1 64 ? 0.836 4.496 17.422 1 95.81 64 ALA B N 1
ATOM 1586 C CA . ALA B 1 64 ? 1.069 4.625 18.859 1 95.81 64 ALA B CA 1
ATOM 1587 C C . ALA B 1 64 ? 1.611 3.324 19.438 1 95.81 64 ALA B C 1
ATOM 1589 O O . ALA B 1 64 ? 2.48 3.346 20.312 1 95.81 64 ALA B O 1
ATOM 1590 N N . GLU B 1 65 ? 1.174 2.18 18.938 1 96.94 65 GLU B N 1
ATOM 1591 C CA . GLU B 1 65 ? 1.542 0.866 19.469 1 96.94 65 GLU B CA 1
ATOM 1592 C C . GLU B 1 65 ? 2.82 0.351 18.812 1 96.94 65 GLU B C 1
ATOM 1594 O O . GLU B 1 65 ? 3.598 -0.372 19.438 1 96.94 65 GLU B O 1
ATOM 1599 N N . ASN B 1 66 ? 2.988 0.608 17.562 1 97.94 66 ASN B N 1
ATOM 1600 C CA . ASN B 1 66 ? 4.074 0.163 16.703 1 97.94 66 ASN B CA 1
ATOM 1601 C C . ASN B 1 66 ? 4.434 1.223 15.664 1 97.94 66 ASN B C 1
ATOM 1603 O O . ASN B 1 66 ? 3.832 1.275 14.586 1 97.94 66 ASN B O 1
ATOM 1607 N N . PRO B 1 67 ? 5.438 2.033 16 1 98.38 67 PRO B N 1
ATOM 1608 C CA . PRO B 1 67 ? 5.707 3.213 15.172 1 98.38 67 PRO B CA 1
ATOM 1609 C C . PRO B 1 67 ? 6.441 2.871 13.875 1 98.38 67 PRO B C 1
ATOM 1611 O O . PRO B 1 67 ? 6.699 3.756 13.055 1 98.38 67 PRO B O 1
ATOM 1614 N N . VAL B 1 68 ? 6.848 1.588 13.656 1 98.56 68 VAL B N 1
ATOM 1615 C CA . VAL B 1 68 ? 7.508 1.192 12.422 1 98.56 68 VAL B CA 1
ATOM 1616 C C . VAL B 1 68 ? 6.488 1.143 11.281 1 98.56 68 VAL B C 1
ATOM 1618 O O . VAL B 1 68 ? 5.465 0.465 11.391 1 98.56 68 VAL B O 1
ATOM 1621 N N . VAL B 1 69 ? 6.734 1.919 10.211 1 98.75 69 VAL B N 1
ATOM 1622 C CA . VAL B 1 69 ? 5.785 2.006 9.102 1 98.75 69 VAL B CA 1
ATOM 1623 C C . VAL B 1 69 ? 6.527 1.874 7.777 1 98.75 69 VAL B C 1
ATOM 1625 O O . VAL B 1 69 ? 7.758 1.924 7.738 1 98.75 69 VAL B O 1
ATOM 1628 N N . SER B 1 70 ? 5.844 1.638 6.719 1 98.81 70 SER B N 1
ATOM 1629 C CA . SER B 1 70 ? 6.352 1.562 5.355 1 98.81 70 SER B CA 1
ATOM 1630 C C . SER B 1 70 ? 5.457 2.33 4.387 1 98.81 70 SER B C 1
ATOM 1632 O O . SER B 1 70 ? 4.23 2.293 4.508 1 98.81 70 SER B O 1
ATOM 1634 N N . PHE B 1 71 ? 6.051 3.055 3.486 1 98.94 71 PHE B N 1
ATOM 1635 C CA . PHE B 1 71 ? 5.367 3.75 2.404 1 98.94 71 PHE B CA 1
ATOM 1636 C C . PHE B 1 71 ? 5.773 3.178 1.051 1 98.94 71 PHE B C 1
ATOM 1638 O O . PHE B 1 71 ? 6.922 2.773 0.861 1 98.94 71 PHE B O 1
ATOM 1645 N N . LEU B 1 72 ? 4.832 3.166 0.124 1 98.94 72 LEU B N 1
ATOM 1646 C CA . LEU B 1 72 ? 5.113 2.689 -1.226 1 98.94 72 LEU B CA 1
ATOM 1647 C C . LEU B 1 72 ? 4.516 3.627 -2.27 1 98.94 72 LEU B C 1
ATOM 1649 O O . LEU B 1 72 ? 3.371 4.066 -2.131 1 98.94 72 LEU B O 1
ATOM 1653 N N . THR B 1 73 ? 5.289 4.051 -3.186 1 98.94 73 THR B N 1
ATOM 1654 C CA . THR B 1 73 ? 4.828 4.602 -4.453 1 98.94 73 THR B CA 1
ATOM 1655 C C . THR B 1 73 ? 5.242 3.701 -5.617 1 98.94 73 THR B C 1
ATOM 1657 O O . THR B 1 73 ? 6.242 2.986 -5.527 1 98.94 73 THR B O 1
ATOM 1660 N N . ASP B 1 74 ? 4.391 3.666 -6.605 1 98.62 74 ASP B N 1
ATOM 1661 C CA . ASP B 1 74 ? 4.703 2.787 -7.73 1 98.62 74 ASP B CA 1
ATOM 1662 C C . ASP B 1 74 ? 4.043 3.281 -9.016 1 98.62 74 ASP B C 1
ATOM 1664 O O . ASP B 1 74 ? 3.197 4.18 -8.977 1 98.62 74 ASP B O 1
ATOM 1668 N N . ARG B 1 75 ? 4.5 2.797 -10.078 1 98.25 75 ARG B N 1
ATOM 1669 C CA . ARG B 1 75 ? 3.906 3.014 -11.391 1 98.25 75 ARG B CA 1
ATOM 1670 C C . ARG B 1 75 ? 3.619 1.688 -12.086 1 98.25 75 ARG B C 1
ATOM 1672 O O . ARG B 1 75 ? 4.52 0.86 -12.258 1 98.25 75 ARG B O 1
ATOM 1679 N N . TYR B 1 76 ? 2.363 1.468 -12.438 1 98.12 76 TYR B N 1
ATOM 1680 C CA . TYR B 1 76 ? 1.964 0.355 -13.289 1 98.12 76 TYR B CA 1
ATOM 1681 C C . TYR B 1 76 ? 1.759 0.818 -14.727 1 98.12 76 TYR B C 1
ATOM 1683 O O . TYR B 1 76 ? 1.272 1.926 -14.969 1 98.12 76 TYR B O 1
ATOM 1691 N N . ASP B 1 77 ? 2.156 0.029 -15.602 1 97.75 77 ASP B N 1
ATOM 1692 C CA . ASP B 1 77 ? 1.939 0.223 -17.031 1 97.75 77 ASP B CA 1
ATOM 1693 C C . ASP B 1 77 ? 1.702 -1.11 -17.734 1 97.75 77 ASP B C 1
ATOM 1695 O O . ASP B 1 77 ? 2.301 -2.125 -17.375 1 97.75 77 ASP B O 1
ATOM 1699 N N . GLU B 1 78 ? 0.806 -1.118 -18.766 1 97.12 78 GLU B N 1
ATOM 1700 C CA . GLU B 1 78 ? 0.612 -2.359 -19.516 1 97.12 78 GLU B CA 1
ATOM 1701 C C . GLU B 1 78 ? 1.895 -2.783 -20.219 1 97.12 78 GLU B C 1
ATOM 1703 O O . GLU B 1 78 ? 2.086 -3.967 -20.516 1 97.12 78 GLU B O 1
ATOM 1708 N N . ASP B 1 79 ? 2.682 -1.781 -20.594 1 96.75 79 ASP B N 1
ATOM 1709 C CA . ASP B 1 79 ? 4.062 -2.088 -20.953 1 96.75 79 ASP B CA 1
ATOM 1710 C C . ASP B 1 79 ? 4.922 -2.287 -19.719 1 96.75 79 ASP B C 1
ATOM 1712 O O . ASP B 1 79 ? 5.477 -1.327 -19.172 1 96.75 79 ASP B O 1
ATOM 1716 N N . TRP B 1 80 ? 5.152 -3.498 -19.297 1 95.25 80 TRP B N 1
ATOM 1717 C CA . TRP B 1 80 ? 5.742 -3.84 -18 1 95.25 80 TRP B CA 1
ATOM 1718 C C . TRP B 1 80 ? 7.215 -3.457 -17.969 1 95.25 80 TRP B C 1
ATOM 1720 O O . TRP B 1 80 ? 7.855 -3.541 -16.906 1 95.25 80 TRP B O 1
ATOM 1730 N N . ALA B 1 81 ? 7.812 -3.025 -19.016 1 95.44 81 ALA B N 1
ATOM 1731 C CA . ALA B 1 81 ? 9.164 -2.471 -19 1 95.44 81 ALA B CA 1
ATOM 1732 C C . ALA B 1 81 ? 9.188 -1.111 -18.297 1 95.44 81 ALA B C 1
ATOM 1734 O O . ALA B 1 81 ? 10.258 -0.587 -17.984 1 95.44 81 ALA B O 1
ATOM 1735 N N . ARG B 1 82 ? 7.992 -0.571 -18.016 1 97.31 82 ARG B N 1
ATOM 1736 C CA . ARG B 1 82 ? 7.895 0.765 -17.438 1 97.31 82 ARG B CA 1
ATOM 1737 C C . ARG B 1 82 ? 7.531 0.695 -15.953 1 97.31 82 ARG B C 1
ATOM 1739 O O . ARG B 1 82 ? 7.398 1.728 -15.289 1 97.31 82 ARG B O 1
ATOM 1746 N N . LEU B 1 83 ? 7.465 -0.516 -15.438 1 97.56 83 LEU B N 1
ATOM 1747 C CA . LEU B 1 83 ? 7.102 -0.683 -14.039 1 97.56 83 LEU B CA 1
ATOM 1748 C C . LEU B 1 83 ? 8.219 -0.181 -13.125 1 97.56 83 LEU B C 1
ATOM 1750 O O . LEU B 1 83 ? 9.398 -0.375 -13.422 1 97.56 83 LEU B O 1
ATOM 1754 N N . TRP B 1 84 ? 7.855 0.423 -12.062 1 97.88 84 TRP B N 1
ATOM 1755 C CA . TRP B 1 84 ? 8.805 0.676 -10.984 1 97.88 84 TRP B CA 1
ATOM 1756 C C . TRP B 1 84 ? 8.086 0.867 -9.656 1 97.88 84 TRP B C 1
ATOM 1758 O O . TRP B 1 84 ? 6.867 1.04 -9.617 1 97.88 84 TRP B O 1
ATOM 1768 N N . TRP B 1 85 ? 8.766 0.734 -8.609 1 98.19 85 TRP B N 1
ATOM 1769 C CA . TRP B 1 85 ? 8.273 1.095 -7.285 1 98.19 85 TRP B CA 1
ATOM 1770 C C . TRP B 1 85 ? 9.406 1.621 -6.41 1 98.19 85 TRP B C 1
ATOM 1772 O O . TRP B 1 85 ? 10.57 1.295 -6.629 1 98.19 85 TRP B O 1
ATOM 1782 N N . ALA B 1 86 ? 9.094 2.459 -5.488 1 98.69 86 ALA B N 1
ATOM 1783 C CA . ALA B 1 86 ? 9.961 3.012 -4.453 1 98.69 86 ALA B CA 1
ATOM 1784 C C . ALA B 1 86 ? 9.305 2.916 -3.076 1 98.69 86 ALA B C 1
ATOM 1786 O O . ALA B 1 86 ? 8.133 3.252 -2.918 1 98.69 86 ALA B O 1
ATOM 1787 N N . ARG B 1 87 ? 10.07 2.443 -2.115 1 98.56 87 ARG B N 1
ATOM 1788 C CA . ARG B 1 87 ? 9.562 2.205 -0.769 1 98.56 87 ARG B CA 1
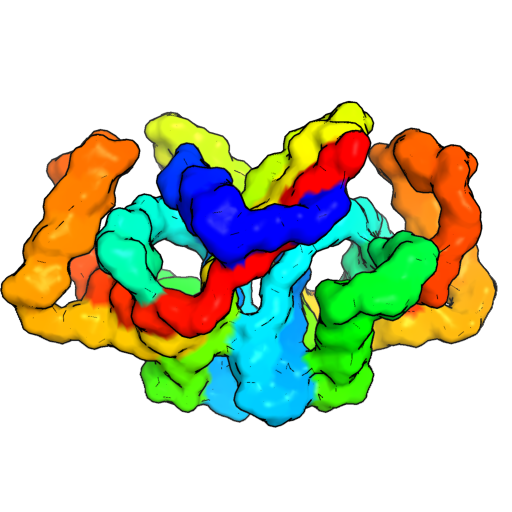ATOM 1789 C C . ARG B 1 87 ? 10.398 2.941 0.271 1 98.56 87 ARG B C 1
ATOM 1791 O O . ARG B 1 87 ? 11.625 3.002 0.159 1 98.56 87 ARG B O 1
ATOM 1798 N N . ALA B 1 88 ? 9.758 3.512 1.191 1 98.88 88 ALA B N 1
ATOM 1799 C CA . ALA B 1 88 ? 10.375 4.164 2.344 1 98.88 88 ALA B CA 1
ATOM 1800 C C . ALA B 1 88 ? 9.969 3.475 3.645 1 98.88 88 ALA B C 1
ATOM 1802 O O . ALA B 1 88 ? 8.781 3.377 3.963 1 98.88 88 ALA B O 1
ATOM 1803 N N . ASP B 1 89 ? 10.914 2.996 4.344 1 98.75 89 ASP B N 1
ATOM 1804 C CA . ASP B 1 89 ? 10.703 2.381 5.652 1 98.75 89 ASP B CA 1
ATOM 1805 C C . ASP B 1 89 ? 11.258 3.262 6.77 1 98.75 89 ASP B C 1
ATOM 1807 O O . ASP B 1 89 ? 12.336 3.846 6.633 1 98.75 89 ASP B O 1
ATOM 1811 N N . GLY B 1 90 ? 10.438 3.404 7.816 1 98.81 90 GLY B N 1
ATOM 1812 C CA . GLY B 1 90 ? 10.922 4.285 8.867 1 98.81 90 GLY B CA 1
ATOM 1813 C C . GLY B 1 90 ? 10.094 4.207 10.141 1 98.81 90 GLY B C 1
ATOM 1814 O O . GLY B 1 90 ? 9.328 3.262 10.328 1 98.81 90 GLY B O 1
ATOM 1815 N N . VAL B 1 91 ? 10.344 5.145 11.047 1 98.88 91 VAL B N 1
ATOM 1816 C CA . VAL B 1 91 ? 9.688 5.242 12.344 1 98.88 91 VAL B CA 1
ATOM 1817 C C . VAL B 1 91 ? 8.852 6.52 12.406 1 98.88 91 VAL B C 1
ATOM 1819 O O . VAL B 1 91 ? 9.383 7.621 12.25 1 98.88 91 VAL B O 1
ATOM 1822 N N . ALA B 1 92 ? 7.59 6.32 12.641 1 98.69 92 ALA B N 1
ATOM 1823 C CA . ALA B 1 92 ? 6.629 7.418 12.602 1 98.69 92 ALA B CA 1
ATOM 1824 C C . ALA B 1 92 ? 6.367 7.969 14 1 98.69 92 ALA B C 1
ATOM 1826 O O . ALA B 1 92 ? 6.469 7.238 14.992 1 98.69 92 ALA B O 1
ATOM 1827 N N . ARG B 1 93 ? 5.996 9.203 14.07 1 97.62 93 ARG B N 1
ATOM 1828 C CA . ARG B 1 93 ? 5.484 9.852 15.273 1 97.62 93 ARG B CA 1
ATOM 1829 C C . ARG B 1 93 ? 4.414 10.875 14.93 1 97.62 93 ARG B C 1
ATOM 1831 O O . ARG B 1 93 ? 4.477 11.523 13.883 1 97.62 93 ARG B O 1
ATOM 1838 N N . VAL B 1 94 ? 3.475 11 15.82 1 96.25 94 VAL B N 1
ATOM 1839 C CA . VAL B 1 94 ? 2.479 12.062 15.695 1 96.25 94 VAL B CA 1
ATOM 1840 C C . VAL B 1 94 ? 3.055 13.375 16.219 1 96.25 94 VAL B C 1
ATOM 1842 O O . VAL B 1 94 ? 3.564 13.43 17.344 1 96.25 94 VAL B O 1
ATOM 1845 N N . LEU B 1 95 ? 2.99 14.391 15.352 1 95.81 95 LEU B N 1
ATOM 1846 C CA . LEU B 1 95 ? 3.502 15.695 15.766 1 95.81 95 LEU B CA 1
ATOM 1847 C C . LEU B 1 95 ? 2.486 16.422 16.641 1 95.81 95 LEU B C 1
ATOM 1849 O O . LEU B 1 95 ? 1.365 16.688 16.203 1 95.81 95 LEU B O 1
ATOM 1853 N N . THR B 1 96 ? 2.83 16.719 17.859 1 88 96 THR B N 1
ATOM 1854 C CA . THR B 1 96 ? 1.907 17.328 18.797 1 88 96 THR B CA 1
ATOM 1855 C C . THR B 1 96 ? 2.197 18.828 18.938 1 88 96 THR B C 1
ATOM 1857 O O . THR B 1 96 ? 1.315 19.594 19.312 1 88 96 THR B O 1
ATOM 1860 N N . ASP B 1 97 ? 3.387 19.297 18.578 1 92.06 97 ASP B N 1
ATOM 1861 C CA . ASP B 1 97 ? 3.812 20.703 18.672 1 92.06 97 ASP B CA 1
ATOM 1862 C C . ASP B 1 97 ? 3.467 21.453 17.391 1 92.06 97 ASP B C 1
ATOM 1864 O O . ASP B 1 97 ? 3.941 21.109 16.312 1 92.06 97 ASP B O 1
ATOM 1868 N N . PRO B 1 98 ? 2.674 22.5 17.516 1 92.06 98 PRO B N 1
ATOM 1869 C CA . PRO B 1 98 ? 2.318 23.297 16.344 1 92.06 98 PRO B CA 1
ATOM 1870 C C . PRO B 1 98 ? 3.541 23.781 15.562 1 92.06 98 PRO B C 1
ATOM 1872 O O . PRO B 1 98 ? 3.49 23.891 14.336 1 92.06 98 PRO B O 1
ATOM 1875 N N . ASP B 1 99 ? 4.555 24.047 16.297 1 95 99 ASP B N 1
ATOM 1876 C CA . ASP B 1 99 ? 5.77 24.5 15.633 1 95 99 ASP B CA 1
ATOM 1877 C C . ASP B 1 99 ? 6.352 23.406 14.75 1 95 99 ASP B C 1
ATOM 1879 O O . ASP B 1 99 ? 6.871 23.672 13.664 1 95 99 ASP B O 1
ATOM 1883 N N . GLU B 1 100 ? 6.242 22.219 15.195 1 94.75 100 GLU B N 1
ATOM 1884 C CA . GLU B 1 100 ? 6.727 21.078 14.43 1 94.75 100 GLU B CA 1
ATOM 1885 C C . GLU B 1 100 ? 5.809 20.781 13.25 1 94.75 100 GLU B C 1
ATOM 1887 O O . GLU B 1 100 ? 6.25 20.234 12.234 1 94.75 100 GLU B O 1
ATOM 1892 N N . GLN B 1 101 ? 4.566 21.125 13.367 1 95.88 101 GLN B N 1
ATOM 1893 C CA . GLN B 1 101 ? 3.586 20.844 12.328 1 95.88 101 GLN B CA 1
ATOM 1894 C C . GLN B 1 101 ? 3.66 21.875 11.203 1 95.88 101 GLN B C 1
ATOM 1896 O O . GLN B 1 101 ? 3.213 21.609 10.086 1 95.88 101 GLN B O 1
ATOM 1901 N N . ALA B 1 102 ? 4.156 23.031 11.531 1 95.38 102 ALA B N 1
ATOM 1902 C CA . ALA B 1 102 ? 4.059 24.188 10.648 1 95.38 102 ALA B CA 1
ATOM 1903 C C . ALA B 1 102 ? 4.68 23.891 9.281 1 95.38 102 ALA B C 1
ATOM 1905 O O . ALA B 1 102 ? 4.043 24.094 8.25 1 95.38 102 ALA B O 1
ATOM 1906 N N . LEU B 1 103 ? 5.938 23.406 9.281 1 96.88 103 LEU B N 1
ATOM 1907 C CA . LEU B 1 103 ? 6.645 23.219 8.023 1 96.88 103 LEU B CA 1
ATOM 1908 C C . LEU B 1 103 ? 5.98 22.125 7.188 1 96.88 103 LEU B C 1
ATOM 1910 O O . LEU B 1 103 ? 5.672 22.328 6.012 1 96.88 103 LEU B O 1
ATOM 1914 N N . PRO B 1 104 ? 5.688 20.906 7.754 1 97.25 104 PRO B N 1
ATOM 1915 C CA . PRO B 1 104 ? 5.008 19.906 6.941 1 97.25 104 PRO B CA 1
ATOM 1916 C C . PRO B 1 104 ? 3.666 20.375 6.395 1 97.25 104 PRO B C 1
ATOM 1918 O O . PRO B 1 104 ? 3.316 20.078 5.25 1 97.25 104 PRO B O 1
ATOM 1921 N N . VAL B 1 105 ? 2.928 21.078 7.141 1 95.88 105 VAL B N 1
ATOM 1922 C CA . VAL B 1 105 ? 1.63 21.594 6.707 1 95.88 105 VAL B CA 1
ATOM 1923 C C . VAL B 1 105 ? 1.82 22.578 5.562 1 95.88 105 VAL B C 1
ATOM 1925 O O . VAL B 1 105 ? 1.082 22.547 4.574 1 95.88 105 VAL B O 1
ATOM 1928 N N . GLN B 1 106 ? 2.748 23.469 5.723 1 96.75 106 GLN B N 1
ATOM 1929 C CA . GLN B 1 106 ? 3.055 24.422 4.656 1 96.75 106 GLN B CA 1
ATOM 1930 C C . GLN B 1 106 ? 3.436 23.688 3.367 1 96.75 106 GLN B C 1
ATOM 1932 O O . GLN B 1 106 ? 2.951 24.047 2.287 1 96.75 106 GLN B O 1
ATOM 1937 N N . LEU B 1 107 ? 4.309 22.688 3.457 1 97.88 107 LEU B N 1
ATOM 1938 C CA . LEU B 1 107 ? 4.746 21.938 2.291 1 97.88 107 LEU B CA 1
ATOM 1939 C C . LEU B 1 107 ? 3.574 21.188 1.656 1 97.88 107 LEU B C 1
ATOM 1941 O O . LEU B 1 107 ? 3.484 21.109 0.429 1 97.88 107 LEU B O 1
ATOM 1945 N N . LEU B 1 108 ? 2.662 20.625 2.471 1 97.62 108 LEU B N 1
ATOM 1946 C CA . LEU B 1 108 ? 1.468 19.953 1.955 1 97.62 108 LEU B CA 1
ATOM 1947 C C . LEU B 1 108 ? 0.596 20.938 1.179 1 97.62 108 LEU B C 1
ATOM 1949 O O . LEU B 1 108 ? 0.109 20.625 0.092 1 97.62 108 LEU B O 1
ATOM 1953 N N . ARG B 1 109 ? 0.44 22.156 1.689 1 96.75 109 ARG B N 1
ATOM 1954 C CA . ARG B 1 109 ? -0.364 23.172 1.017 1 96.75 109 ARG B CA 1
ATOM 1955 C C . ARG B 1 109 ? 0.266 23.578 -0.311 1 96.75 109 ARG B C 1
ATOM 1957 O O . ARG B 1 109 ? -0.443 23.875 -1.273 1 96.75 109 ARG B O 1
ATOM 1964 N N . GLU B 1 110 ? 1.549 23.641 -0.366 1 97.38 110 GLU B N 1
ATOM 1965 C CA . GLU B 1 110 ? 2.254 23.984 -1.599 1 97.38 110 GLU B CA 1
ATOM 1966 C C . GLU B 1 110 ? 2.109 22.875 -2.641 1 97.38 110 GLU B C 1
ATOM 1968 O O . GLU B 1 110 ? 1.913 23.156 -3.824 1 97.38 110 GLU B O 1
ATOM 1973 N N . LYS B 1 111 ? 2.141 21.641 -2.154 1 97.75 111 LYS B N 1
ATOM 1974 C CA . LYS B 1 111 ? 2.117 20.5 -3.062 1 97.75 111 LYS B CA 1
ATOM 1975 C C . LYS B 1 111 ? 0.694 20.188 -3.52 1 97.75 111 LYS B C 1
ATOM 1977 O O . LYS B 1 111 ? 0.483 19.75 -4.648 1 97.75 111 LYS B O 1
ATOM 1982 N N . TYR B 1 112 ? -0.245 20.375 -2.627 1 97.69 112 TYR B N 1
ATOM 1983 C CA . TYR B 1 112 ? -1.646 20.062 -2.891 1 97.69 112 TYR B CA 1
ATOM 1984 C C . TYR B 1 112 ? -2.523 21.281 -2.67 1 97.69 112 TYR B C 1
ATOM 1986 O O . TYR B 1 112 ? -2.906 21.594 -1.536 1 97.69 112 TYR B O 1
ATOM 1994 N N . PRO B 1 113 ? -3.025 21.953 -3.715 1 95.56 113 PRO B N 1
ATOM 1995 C CA . PRO B 1 113 ? -3.846 23.156 -3.545 1 95.56 113 PRO B CA 1
ATOM 1996 C C . PRO B 1 113 ? -5.133 22.891 -2.768 1 95.56 113 PRO B C 1
ATOM 1998 O O . PRO B 1 113 ? -5.707 23.812 -2.178 1 95.56 113 PRO B O 1
ATOM 2001 N N . GLN B 1 114 ? -5.594 21.656 -2.746 1 93.88 114 GLN B N 1
ATOM 2002 C CA . GLN B 1 114 ? -6.82 21.266 -2.057 1 93.88 114 GLN B CA 1
ATOM 2003 C C . GLN B 1 114 ? -6.711 21.516 -0.555 1 93.88 114 GLN B C 1
ATOM 2005 O O . GLN B 1 114 ? -7.723 21.703 0.124 1 93.88 114 GLN B O 1
ATOM 2010 N N . TYR B 1 115 ? -5.473 21.531 -0.009 1 93.62 115 TYR B N 1
ATOM 2011 C CA . TYR B 1 115 ? -5.266 21.75 1.417 1 93.62 115 TYR B CA 1
ATOM 2012 C C . TYR B 1 115 ? -5.535 23.219 1.783 1 93.62 115 TYR B C 1
ATOM 2014 O O . TYR B 1 115 ? -5.742 23.531 2.955 1 93.62 115 TYR B O 1
ATOM 2022 N N . GLU B 1 116 ? -5.418 24.109 0.847 1 89.12 116 GLU B N 1
ATOM 2023 C CA . GLU B 1 116 ? -5.629 25.531 1.12 1 89.12 116 GLU B CA 1
ATOM 2024 C C . GLU B 1 116 ? -7.039 25.797 1.637 1 89.12 116 GLU B C 1
ATOM 2026 O O . GLU B 1 116 ? -7.242 26.641 2.5 1 89.12 116 GLU B O 1
ATOM 2031 N N . ALA B 1 117 ? -7.941 24.984 1.196 1 84.25 117 ALA B N 1
ATOM 2032 C CA . ALA B 1 117 ? -9.352 25.188 1.531 1 84.25 117 ALA B CA 1
ATOM 2033 C C . ALA B 1 117 ? -9.734 24.391 2.777 1 84.25 117 ALA B C 1
ATOM 2035 O O . ALA B 1 117 ? -10.867 24.484 3.258 1 84.25 117 ALA B O 1
ATOM 2036 N N . GLN B 1 118 ? -8.797 23.703 3.338 1 83.12 118 GLN B N 1
ATOM 2037 C CA . GLN B 1 118 ? -9.133 22.812 4.441 1 83.12 118 GLN B CA 1
ATOM 2038 C C . GLN B 1 118 ? -8.703 23.406 5.781 1 83.12 118 GLN B C 1
ATOM 2040 O O . GLN B 1 118 ? -7.711 24.141 5.852 1 83.12 118 GLN B O 1
ATOM 2045 N N . PRO B 1 119 ? -9.531 23.109 6.738 1 82.56 119 PRO B N 1
ATOM 2046 C CA . PRO B 1 119 ? -9.094 23.5 8.078 1 82.56 119 PRO B CA 1
ATOM 2047 C C . PRO B 1 119 ? -7.801 22.797 8.5 1 82.56 119 PRO B C 1
ATOM 2049 O O . PRO B 1 119 ? -7.332 21.891 7.809 1 82.56 119 PRO B O 1
ATOM 2052 N N . PRO B 1 120 ? -7.219 23.312 9.602 1 82.38 120 PRO B N 1
ATOM 2053 C CA . PRO B 1 120 ? -6.039 22.609 10.109 1 82.38 120 PRO B CA 1
ATOM 2054 C C . PRO B 1 120 ? -6.281 21.125 10.312 1 82.38 120 PRO B C 1
ATOM 2056 O O . PRO B 1 120 ? -7.371 20.719 10.734 1 82.38 120 PRO B O 1
ATOM 2059 N N . PRO B 1 121 ? -5.262 20.391 10.008 1 86.25 121 PRO B N 1
ATOM 2060 C CA . PRO B 1 121 ? -5.457 18.953 10.148 1 86.25 121 PRO B CA 1
ATOM 2061 C C . PRO B 1 121 ? -5.613 18.516 11.602 1 86.25 121 PRO B C 1
ATOM 2063 O O . PRO B 1 121 ? -5.105 19.172 12.508 1 86.25 121 PRO B O 1
ATOM 2066 N N . HIS B 1 122 ? -6.281 17.391 11.711 1 84.25 122 HIS B N 1
ATOM 2067 C CA . HIS B 1 122 ? -6.445 16.766 13.023 1 84.25 122 HIS B CA 1
ATOM 2068 C C . HIS B 1 122 ? -5.102 16.328 13.594 1 84.25 122 HIS B C 1
ATOM 2070 O O . HIS B 1 122 ? -4.863 16.453 14.797 1 84.25 122 HIS B O 1
ATOM 2076 N N . ALA B 1 123 ? -4.301 15.812 12.773 1 91.69 123 ALA B N 1
ATOM 2077 C CA . ALA B 1 123 ? -2.979 15.328 13.172 1 91.69 123 ALA B CA 1
ATOM 2078 C C . ALA B 1 123 ? -2 15.383 12 1 91.69 123 ALA B C 1
ATOM 2080 O O . ALA B 1 123 ? -2.41 15.367 10.836 1 91.69 123 ALA B O 1
ATOM 2081 N N . VAL B 1 124 ? -0.816 15.539 12.328 1 95.81 124 VAL B N 1
ATOM 2082 C CA . VAL B 1 124 ? 0.287 15.422 11.383 1 95.81 124 VAL B CA 1
ATOM 2083 C C . VAL B 1 124 ? 1.251 14.336 11.852 1 95.81 124 VAL B C 1
ATOM 2085 O O . VAL B 1 124 ? 1.646 14.305 13.016 1 95.81 124 VAL B O 1
ATOM 2088 N N . VAL B 1 125 ? 1.556 13.43 10.992 1 97.94 125 VAL B N 1
ATOM 2089 C CA . VAL B 1 125 ? 2.486 12.344 11.289 1 97.94 125 VAL B CA 1
ATOM 2090 C C . VAL B 1 125 ? 3.77 12.523 10.484 1 97.94 125 VAL B C 1
ATOM 2092 O O . VAL B 1 125 ? 3.721 12.859 9.297 1 97.94 125 VAL B O 1
ATOM 2095 N N . SER B 1 126 ? 4.883 12.414 11.117 1 98.69 126 SER B N 1
ATOM 2096 C CA . SER B 1 126 ? 6.191 12.453 10.477 1 98.69 126 SER B CA 1
ATOM 2097 C C . SER B 1 126 ? 6.949 11.141 10.68 1 98.69 126 SER B C 1
ATOM 2099 O O . SER B 1 126 ? 7.02 10.633 11.805 1 98.69 126 SER B O 1
ATOM 2101 N N . THR B 1 127 ? 7.504 10.602 9.641 1 98.88 127 THR B N 1
ATOM 2102 C CA . THR B 1 127 ? 8.281 9.367 9.688 1 98.88 127 THR B CA 1
ATOM 2103 C C . THR B 1 127 ? 9.742 9.641 9.359 1 98.88 127 THR B C 1
ATOM 2105 O O . THR B 1 127 ? 10.062 10.102 8.258 1 98.88 127 THR B O 1
ATOM 2108 N N . LEU B 1 128 ? 10.586 9.367 10.312 1 98.88 128 LEU B N 1
ATOM 2109 C CA . LEU B 1 128 ? 12.016 9.328 10 1 98.88 128 LEU B CA 1
ATOM 2110 C C . LEU B 1 128 ? 12.359 8.07 9.203 1 98.88 128 LEU B C 1
ATOM 2112 O O . LEU B 1 128 ? 12.242 6.953 9.719 1 98.88 128 LEU B O 1
ATOM 2116 N N . VAL B 1 129 ? 12.828 8.281 7.938 1 98.88 129 VAL B N 1
ATOM 2117 C CA . VAL B 1 129 ? 13.078 7.16 7.035 1 98.88 129 VAL B CA 1
ATOM 2118 C C . VAL B 1 129 ? 14.477 6.598 7.277 1 98.88 129 VAL B C 1
ATOM 2120 O O . VAL B 1 129 ? 15.461 7.336 7.273 1 98.88 129 VAL B O 1
ATOM 2123 N N . HIS B 1 130 ? 14.562 5.324 7.484 1 98.5 130 HIS B N 1
ATOM 2124 C CA . HIS B 1 130 ? 15.883 4.734 7.691 1 98.5 130 HIS B CA 1
ATOM 2125 C C . HIS B 1 130 ? 16.328 3.934 6.473 1 98.5 130 HIS B C 1
ATOM 2127 O O . HIS B 1 130 ? 17.5 3.561 6.359 1 98.5 130 HIS B O 1
ATOM 2133 N N . ALA B 1 131 ? 15.383 3.633 5.547 1 98.19 131 ALA B N 1
ATOM 2134 C CA . ALA B 1 131 ? 15.766 2.889 4.352 1 98.19 131 ALA B CA 1
ATOM 2135 C C . ALA B 1 131 ? 14.906 3.291 3.154 1 98.19 131 ALA B C 1
ATOM 2137 O O . ALA B 1 131 ? 13.68 3.357 3.26 1 98.19 131 ALA B O 1
ATOM 2138 N N . TRP B 1 132 ? 15.547 3.607 2.049 1 98.31 132 TRP B N 1
ATOM 2139 C CA . TRP B 1 132 ? 14.945 3.752 0.728 1 98.31 132 TRP B CA 1
ATOM 2140 C C . TRP B 1 132 ? 15.289 2.561 -0.16 1 98.31 132 TRP B C 1
ATOM 2142 O O . TRP B 1 132 ? 16.453 2.186 -0.284 1 98.31 132 TRP B O 1
ATOM 2152 N N . ARG B 1 133 ? 14.305 1.958 -0.695 1 97.12 133 ARG B N 1
ATOM 2153 C CA . ARG B 1 133 ? 14.484 0.854 -1.634 1 97.12 133 ARG B CA 1
ATOM 2154 C C . ARG B 1 133 ? 13.617 1.048 -2.875 1 97.12 133 ARG B C 1
ATOM 2156 O O . ARG B 1 133 ? 12.602 1.746 -2.83 1 97.12 133 ARG B O 1
ATOM 2163 N N . GLY B 1 134 ? 14.023 0.529 -3.982 1 97 134 GLY B N 1
ATOM 2164 C CA . GLY B 1 134 ? 13.227 0.642 -5.191 1 97 134 GLY B CA 1
ATOM 2165 C C . GLY B 1 134 ? 13.633 -0.342 -6.273 1 97 134 GLY B C 1
ATOM 2166 O O . GLY B 1 134 ? 14.688 -0.971 -6.18 1 97 134 GLY B O 1
ATOM 2167 N N . TRP B 1 135 ? 12.844 -0.485 -7.137 1 96.38 135 TRP B N 1
ATOM 2168 C CA . TRP B 1 135 ? 13.008 -1.389 -8.266 1 96.38 135 TRP B CA 1
ATOM 2169 C C . TRP B 1 135 ? 12.359 -0.812 -9.523 1 96.38 135 TRP B C 1
ATOM 2171 O O . TRP B 1 135 ? 11.328 -0.141 -9.445 1 96.38 135 TRP B O 1
ATOM 2181 N N . ARG B 1 136 ? 13.008 -1.017 -10.656 1 96.25 136 ARG B N 1
ATOM 2182 C CA . ARG B 1 136 ? 12.398 -0.694 -11.938 1 96.25 136 ARG B CA 1
ATOM 2183 C C . ARG B 1 136 ? 12.586 -1.83 -12.938 1 96.25 136 ARG B C 1
ATOM 2185 O O . ARG B 1 136 ? 13.57 -2.572 -12.859 1 96.25 136 ARG B O 1
ATOM 2192 N N . ALA B 1 137 ? 11.609 -1.896 -13.859 1 91.62 137 ALA B N 1
ATOM 2193 C CA . ALA B 1 137 ? 11.703 -2.924 -14.898 1 91.62 137 ALA B CA 1
ATOM 2194 C C . ALA B 1 137 ? 12.781 -2.584 -15.914 1 91.62 137 ALA B C 1
ATOM 2196 O O . ALA B 1 137 ? 13.102 -1.411 -16.125 1 91.62 137 ALA B O 1
ATOM 2197 N N . SER B 1 138 ? 13.656 -3.33 -16.266 1 77.19 138 SER B N 1
ATOM 2198 C CA . SER B 1 138 ? 14.719 -3.129 -17.25 1 77.19 138 SER B CA 1
ATOM 2199 C C . SER B 1 138 ? 14.133 -2.834 -18.625 1 77.19 138 SER B C 1
ATOM 2201 O O . SER B 1 138 ? 13.023 -3.27 -18.953 1 77.19 138 SER B O 1
#

Radius of gyration: 18.13 Å; Cα contacts (8 Å, |Δi|>4): 638; chains: 2; bounding box: 40×54×41 Å

Secondary structure (DSSP, 8-state):
-BPPHHHHHHHHHT-SEEEEEEE-TT--EEEEEEE-EEETTEEEEEE-S-TT-HHHHHHHHHHHH--EEEEEEEE--SSGGG-EEEEEEEEEEEE--HHHHHHHHHHHHHH-GGGGGSPPPSEEEEEEEEEEEEEE--/-BPPHHHHHHHHHT-SEEEEEEE-TT--EEEEEEE-EEETTEEEEEE-S-TT-HHHHHHHHHHHH--EEEEEEEE--SSGGG-EEEEEEEEEEEE--HHHHHHHHHHHHHH-GGGGGSPPPSEEEEEEEEEEEEEE--

Foldseek 3Di:
DKDDLVRLVVVVQPDQKKWKWFAAPVRDIDIDIFGWHDDPQKIKGFAAPPCPDPNVVVRQNRCVRPQWMKIKDWDDDPPQQFTKMKMFIFGKDKDPDPVVVVVRLVVSCVSDVVSVPGDDGPIMMMTRTPDMIMDGHD/DKDDLVRLVVVVQPDQKKWKWFAAPVRDIDIDIFGWHDDPQKIKGFAAPPCPDPNVVVRQNRCVRPQWMKIKDWDDDPPQQFTKMKMFIFGKDKDPDPVVVVVRLVVSCVSDVVSVPGDDGPIMMMTRTPDMIMDGRD

InterPro domains:
  IPR011576 Pyridoxamine 5'-phosphate oxidase, N-terminal [PF01243] (5-135)
  IPR012349 FMN-binding split barrel [G3DSA:2.30.110.10] (1-137)
  IPR019967 F420-dependent enzyme, PPOX class, family Rv0121, probable [TIGR03668] (6-136)
  IPR052019 F420H(2)-dependent biliverdin reductase/Heme oxygenase [PTHR35176] (5-112)

pLDDT: mean 93.83, std 9.15, range [53.47, 98.94]